Protein AF-A0A9X6RT08-F1 (afdb_monomer_lite)

Foldseek 3Di:
DALVCLLVVLLAEDLVQLVVVLLVQLQQQADLFLAGDPVSCVVGQHPVLSVVSNVSSLLNPNRPHHDHCPDPVVVVVVVVNSVNSVPDDPVVCVVCVVVVCNVVVVCVVVVPDDDSVCSGLVNVLVVVCCVQCDDDPPDGSQVVVCVVQVDGVVLVSVLVSVVSQCSHPVNVVVDDPVNVVVSCVVSVSVVVVVDDDSVRVNVVVD

Structure (mmCIF, N/CA/C/O backbone):
data_AF-A0A9X6RT08-F1
#
_entry.id   AF-A0A9X6RT08-F1
#
loop_
_atom_site.group_PDB
_atom_site.id
_atom_site.type_symbol
_atom_site.label_atom_id
_atom_site.label_alt_id
_atom_site.label_comp_id
_atom_site.label_asym_id
_atom_site.label_entity_id
_atom_site.label_seq_id
_atom_site.pdbx_PDB_ins_code
_atom_site.Cartn_x
_atom_site.Cartn_y
_atom_site.Cartn_z
_atom_site.occupancy
_atom_site.B_iso_or_equiv
_atom_site.auth_seq_id
_atom_site.auth_comp_id
_atom_site.auth_asym_id
_atom_site.auth_atom_id
_atom_site.pdbx_PDB_model_num
ATOM 1 N N . MET A 1 1 ? 19.501 5.151 -17.116 1.00 79.06 1 MET A N 1
ATOM 2 C CA . MET A 1 1 ? 18.310 5.899 -17.584 1.00 79.06 1 MET A CA 1
ATOM 3 C C . MET A 1 1 ? 18.206 7.116 -16.686 1.00 79.06 1 MET A C 1
ATOM 5 O O . MET A 1 1 ? 18.524 6.963 -15.519 1.00 79.06 1 MET A O 1
ATOM 9 N N . GLY A 1 2 ? 17.843 8.295 -17.197 1.00 86.12 2 GLY A N 1
ATOM 10 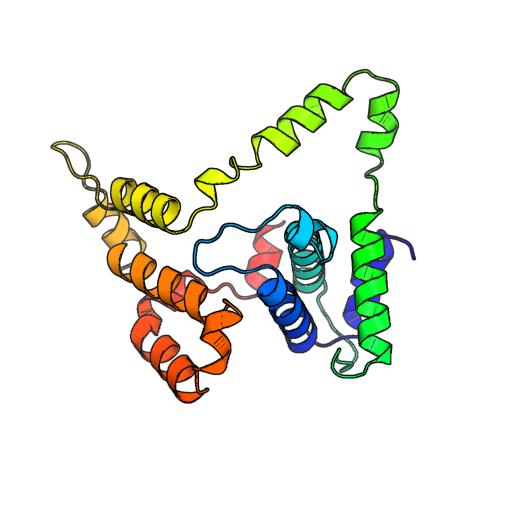C CA . GLY A 1 2 ? 17.671 9.469 -16.331 1.00 86.12 2 GLY A CA 1
ATOM 11 C C . GLY A 1 2 ? 16.410 9.347 -15.473 1.00 86.12 2 GLY A C 1
ATOM 12 O O . GLY A 1 2 ? 15.383 8.912 -15.994 1.00 86.12 2 GLY A O 1
ATOM 13 N N . PHE A 1 3 ? 16.493 9.738 -14.200 1.00 89.88 3 PHE A N 1
ATOM 14 C CA . PHE A 1 3 ? 15.373 9.740 -13.249 1.00 89.88 3 PHE A CA 1
ATOM 15 C C . PHE A 1 3 ? 14.165 10.525 -13.789 1.00 89.88 3 PHE A C 1
ATOM 17 O O . PHE A 1 3 ? 13.061 9.993 -13.862 1.00 89.88 3 PHE A O 1
ATOM 24 N N . GLU A 1 4 ? 14.414 11.700 -14.371 1.00 90.19 4 GLU A N 1
ATOM 25 C CA . GLU A 1 4 ? 13.402 12.553 -15.023 1.00 90.19 4 GLU A CA 1
ATOM 26 C C . GLU A 1 4 ? 12.639 11.878 -16.176 1.00 90.19 4 GLU A C 1
ATOM 28 O O . GLU A 1 4 ? 11.564 12.311 -16.585 1.00 90.19 4 GLU A O 1
ATOM 33 N N . ARG A 1 5 ? 13.182 10.793 -16.747 1.00 92.25 5 ARG A N 1
ATOM 34 C CA . ARG A 1 5 ? 12.531 10.064 -17.846 1.00 92.25 5 ARG A CA 1
ATOM 35 C C . ARG A 1 5 ? 11.558 8.991 -17.358 1.00 92.25 5 ARG A C 1
ATOM 37 O O . ARG A 1 5 ? 10.885 8.393 -18.200 1.00 92.25 5 ARG A O 1
ATOM 44 N N . ILE A 1 6 ? 11.489 8.716 -16.052 1.00 94.19 6 ILE A N 1
ATOM 45 C CA . ILE A 1 6 ? 10.610 7.682 -15.481 1.00 94.19 6 ILE A CA 1
ATOM 46 C C . ILE A 1 6 ? 9.145 7.922 -15.868 1.00 94.19 6 ILE A C 1
ATOM 48 O O . ILE A 1 6 ? 8.571 7.019 -16.485 1.00 94.19 6 ILE A O 1
ATOM 52 N N . PRO A 1 7 ? 8.560 9.120 -15.666 1.00 92.25 7 PRO A N 1
ATOM 53 C CA . PRO A 1 7 ? 7.178 9.381 -16.071 1.00 92.25 7 PRO A CA 1
ATOM 54 C C . PRO A 1 7 ? 6.928 9.124 -17.563 1.00 92.25 7 PRO A C 1
ATOM 56 O O . PRO A 1 7 ? 5.944 8.503 -17.951 1.00 92.25 7 PRO A O 1
ATOM 59 N N . ILE A 1 8 ? 7.859 9.524 -18.435 1.00 91.75 8 ILE A N 1
ATOM 60 C CA . ILE A 1 8 ? 7.720 9.344 -19.890 1.00 91.75 8 ILE A CA 1
ATOM 61 C C . ILE A 1 8 ? 7.673 7.857 -20.265 1.00 91.75 8 ILE A C 1
ATOM 63 O O . ILE A 1 8 ? 6.890 7.463 -21.134 1.00 91.75 8 ILE A O 1
ATOM 67 N N . LEU A 1 9 ? 8.492 7.020 -19.621 1.00 92.62 9 LEU A N 1
ATOM 68 C CA . LEU A 1 9 ? 8.451 5.575 -19.849 1.00 92.62 9 LEU A CA 1
ATOM 69 C C . LEU A 1 9 ? 7.179 4.938 -19.296 1.00 92.62 9 LEU A C 1
ATOM 71 O O . LEU A 1 9 ? 6.624 4.056 -19.949 1.00 92.62 9 LEU A O 1
ATOM 75 N N . LEU A 1 10 ? 6.699 5.388 -18.136 1.00 94.44 10 LEU A N 1
ATOM 76 C CA . LEU A 1 10 ? 5.501 4.841 -17.498 1.00 94.44 10 LEU A CA 1
ATOM 77 C C . LEU A 1 10 ? 4.216 5.086 -18.305 1.00 94.44 10 LEU A C 1
ATOM 79 O O . LEU A 1 10 ? 3.261 4.329 -18.143 1.00 94.44 10 LEU A O 1
ATOM 83 N N . LYS A 1 11 ? 4.199 6.054 -19.236 1.00 93.44 11 LYS A N 1
ATOM 84 C CA . LYS A 1 11 ? 3.091 6.240 -20.197 1.00 93.44 11 LYS A CA 1
ATOM 85 C C . LYS A 1 11 ? 2.902 5.065 -21.164 1.00 93.44 11 LYS A C 1
ATOM 87 O O . LYS A 1 11 ? 1.881 4.994 -21.843 1.00 93.44 11 LYS A O 1
ATOM 92 N N . ARG A 1 12 ? 3.883 4.162 -21.268 1.00 93.31 12 ARG A N 1
ATOM 93 C CA . ARG A 1 12 ? 3.803 2.976 -22.138 1.00 93.31 12 ARG A CA 1
ATOM 94 C C . ARG A 1 12 ? 3.004 1.826 -21.535 1.00 93.31 12 ARG A C 1
ATOM 96 O O . ARG A 1 12 ? 2.661 0.908 -22.283 1.00 93.31 12 ARG A O 1
ATOM 103 N N . TYR A 1 13 ? 2.788 1.865 -20.221 1.00 94.38 13 TYR A N 1
ATOM 104 C CA . TYR A 1 13 ? 2.181 0.787 -19.454 1.00 94.38 13 TYR A CA 1
ATOM 105 C C . TYR A 1 13 ? 0.846 1.225 -18.884 1.00 94.38 13 TYR A C 1
ATOM 107 O O . TYR A 1 13 ? 0.730 2.349 -18.383 1.00 94.38 13 TYR A O 1
ATOM 115 N N . ASP A 1 14 ? -0.123 0.319 -18.897 1.00 92.50 14 ASP A N 1
ATOM 116 C CA . ASP A 1 14 ? -1.428 0.585 -18.316 1.00 92.50 14 ASP A CA 1
ATOM 117 C C . ASP A 1 14 ? -1.337 0.754 -16.788 1.00 92.50 14 ASP A C 1
ATOM 119 O O . ASP A 1 14 ? -0.440 0.237 -16.109 1.00 92.50 14 ASP A O 1
ATOM 123 N N . PHE A 1 15 ? -2.263 1.536 -16.231 1.00 91.81 15 PHE A N 1
ATOM 124 C CA . PHE A 1 15 ? -2.250 1.872 -14.808 1.00 91.81 15 PHE A CA 1
ATOM 125 C C . PHE A 1 15 ? -2.433 0.654 -13.902 1.00 91.81 15 PHE A C 1
ATOM 127 O O . PHE A 1 15 ? -1.739 0.528 -12.892 1.00 91.81 15 PHE A O 1
ATOM 134 N N . LYS A 1 16 ? -3.303 -0.280 -14.295 1.00 92.19 16 LYS A N 1
ATOM 135 C CA . LYS A 1 16 ? -3.570 -1.493 -13.523 1.00 92.19 16 LYS A CA 1
ATOM 136 C C . LYS A 1 16 ? -2.311 -2.350 -13.408 1.00 92.19 16 LYS A C 1
ATOM 138 O O . LYS A 1 16 ? -1.964 -2.767 -12.309 1.00 92.19 16 LYS A O 1
ATOM 143 N N . SER A 1 17 ? -1.581 -2.547 -14.500 1.00 94.25 17 SER A N 1
ATOM 144 C CA . SER A 1 17 ? -0.315 -3.277 -14.515 1.00 94.25 17 SER A CA 1
ATOM 145 C C . SER A 1 17 ? 0.740 -2.625 -13.615 1.00 94.25 17 SER A C 1
ATOM 147 O O . SER A 1 17 ? 1.411 -3.326 -12.856 1.00 94.25 17 SER A O 1
ATOM 149 N N . LYS A 1 18 ? 0.855 -1.287 -13.632 1.00 95.12 18 LYS A N 1
ATOM 150 C CA . LYS A 1 18 ? 1.755 -0.538 -12.730 1.00 95.12 18 LYS A CA 1
ATOM 151 C C . LYS A 1 18 ? 1.429 -0.807 -11.254 1.00 95.12 18 LYS A C 1
ATOM 153 O O . LYS A 1 18 ? 2.335 -1.069 -10.468 1.00 95.12 18 LYS A O 1
ATOM 158 N N . MET A 1 19 ? 0.150 -0.800 -10.879 1.00 94.25 19 MET A N 1
ATOM 159 C CA . MET A 1 19 ? -0.265 -1.087 -9.499 1.00 94.25 19 MET A CA 1
ATOM 160 C C . MET A 1 19 ? -0.108 -2.569 -9.129 1.00 94.25 19 MET A C 1
ATOM 162 O O . MET A 1 19 ? 0.312 -2.883 -8.016 1.00 94.25 19 MET A O 1
ATOM 166 N N . ASN A 1 20 ? -0.374 -3.484 -10.065 1.00 93.56 20 ASN A N 1
ATOM 167 C CA . ASN A 1 20 ? -0.220 -4.923 -9.852 1.00 93.56 20 ASN A CA 1
ATOM 168 C C . ASN A 1 20 ? 1.231 -5.300 -9.538 1.00 93.56 20 ASN A C 1
ATOM 170 O O . ASN A 1 20 ? 1.471 -6.037 -8.581 1.00 93.56 20 ASN A O 1
ATOM 174 N N . ILE A 1 21 ? 2.203 -4.778 -10.300 1.00 95.38 21 ILE A N 1
ATOM 175 C CA . ILE A 1 21 ? 3.616 -5.072 -10.029 1.00 95.38 21 ILE A CA 1
ATOM 176 C C . ILE A 1 21 ? 4.069 -4.471 -8.691 1.00 95.38 21 ILE A C 1
ATOM 178 O O . ILE A 1 21 ? 4.755 -5.148 -7.928 1.00 95.38 21 ILE A O 1
ATOM 182 N N . CYS A 1 22 ? 3.612 -3.264 -8.332 1.00 94.56 22 CYS A N 1
ATOM 183 C CA . CYS A 1 22 ? 3.839 -2.708 -6.994 1.00 94.56 22 CYS A CA 1
ATOM 184 C C . CYS A 1 22 ? 3.323 -3.638 -5.900 1.00 94.56 22 CYS A C 1
ATOM 186 O O . CYS A 1 22 ? 4.042 -3.929 -4.947 1.00 94.56 22 CYS A O 1
ATOM 188 N N . GLN A 1 23 ? 2.090 -4.125 -6.043 1.00 91.44 23 GLN A N 1
ATOM 189 C CA . GLN A 1 23 ? 1.490 -5.017 -5.063 1.00 91.44 23 GLN A CA 1
ATOM 190 C C . GLN A 1 23 ? 2.253 -6.344 -4.965 1.00 91.44 23 GLN A C 1
ATOM 192 O O . GLN A 1 23 ? 2.465 -6.839 -3.860 1.00 91.44 23 GLN A O 1
ATOM 197 N N . GLN A 1 24 ? 2.697 -6.908 -6.092 1.00 91.75 24 GLN A N 1
ATOM 198 C CA . GLN A 1 24 ? 3.499 -8.132 -6.118 1.00 91.75 24 GLN A CA 1
ATOM 199 C C . GLN A 1 24 ? 4.791 -7.976 -5.307 1.00 91.75 24 GLN A C 1
ATOM 201 O O . GLN A 1 24 ? 5.048 -8.788 -4.422 1.00 91.75 24 GLN A O 1
ATOM 206 N N . TYR A 1 25 ? 5.577 -6.929 -5.569 1.00 92.94 25 TYR A N 1
ATOM 207 C CA . TYR A 1 25 ? 6.840 -6.699 -4.860 1.00 92.94 25 TYR A CA 1
ATOM 208 C C . TYR A 1 25 ? 6.630 -6.251 -3.409 1.00 92.94 25 TYR A C 1
ATOM 210 O O . TYR A 1 25 ? 7.384 -6.657 -2.530 1.00 92.94 25 TYR A O 1
ATOM 218 N N . SER A 1 26 ? 5.577 -5.479 -3.124 1.00 91.62 26 SER A N 1
ATOM 219 C CA . SER A 1 26 ? 5.230 -5.070 -1.757 1.00 91.62 26 SER A CA 1
ATOM 220 C C . SER A 1 26 ? 4.966 -6.283 -0.860 1.00 91.62 26 SER A C 1
ATOM 222 O O . SER A 1 26 ? 5.471 -6.344 0.260 1.00 91.62 26 SER A O 1
ATOM 224 N N . ARG A 1 27 ? 4.258 -7.299 -1.370 1.00 89.75 27 ARG A N 1
ATOM 225 C CA . ARG A 1 27 ? 3.958 -8.537 -0.631 1.00 89.75 27 ARG A CA 1
ATOM 226 C C . ARG A 1 27 ? 5.206 -9.302 -0.192 1.00 89.75 27 ARG A C 1
ATOM 228 O O . ARG A 1 27 ? 5.167 -9.947 0.853 1.00 89.75 27 ARG A O 1
ATOM 235 N N . GLU A 1 28 ? 6.299 -9.242 -0.954 1.00 89.56 28 GLU A N 1
ATOM 236 C CA . GLU A 1 28 ? 7.540 -9.955 -0.615 1.00 89.56 28 GLU A CA 1
ATOM 237 C C . GLU A 1 28 ? 8.147 -9.463 0.698 1.00 89.56 28 GLU A C 1
ATOM 239 O O . GLU A 1 28 ? 8.696 -10.256 1.462 1.00 89.56 28 GLU A O 1
ATOM 244 N N . ILE A 1 29 ? 7.977 -8.178 1.007 1.00 88.81 29 ILE A N 1
ATOM 245 C CA . ILE A 1 29 ? 8.490 -7.543 2.222 1.00 88.81 29 ILE A CA 1
ATOM 246 C C . ILE A 1 29 ? 7.408 -7.300 3.276 1.00 88.81 29 ILE A C 1
ATOM 248 O O . ILE A 1 29 ? 7.692 -6.680 4.292 1.00 88.81 29 ILE A O 1
ATOM 252 N N . MET A 1 30 ? 6.184 -7.796 3.092 1.00 88.06 30 MET A N 1
ATOM 253 C CA . MET A 1 30 ? 5.179 -7.767 4.153 1.00 88.06 30 MET A CA 1
ATOM 254 C C . MET A 1 30 ? 5.369 -8.929 5.128 1.00 88.06 30 MET A C 1
ATOM 256 O O . MET A 1 30 ? 5.896 -9.991 4.787 1.00 88.06 30 MET A O 1
ATOM 260 N N . SER A 1 31 ? 4.938 -8.711 6.367 1.00 87.81 31 SER A N 1
ATOM 261 C CA . SER A 1 31 ? 4.895 -9.731 7.407 1.00 87.81 31 SER A CA 1
ATOM 262 C C . SER A 1 31 ? 3.659 -9.548 8.276 1.00 87.81 31 SER A C 1
ATOM 264 O O . SER A 1 31 ? 3.157 -8.437 8.470 1.00 87.81 31 SER A O 1
ATOM 266 N N . ILE A 1 32 ? 3.184 -10.641 8.869 1.00 85.81 32 ILE A N 1
ATOM 267 C CA . ILE A 1 32 ? 1.946 -10.629 9.656 1.00 85.81 32 ILE A CA 1
ATOM 268 C C . ILE A 1 32 ? 2.009 -9.687 10.867 1.00 85.81 32 ILE A C 1
ATOM 270 O O . ILE A 1 32 ? 0.994 -9.122 11.263 1.00 85.81 32 ILE A O 1
ATOM 274 N N . ASN A 1 33 ? 3.195 -9.483 11.445 1.00 86.38 33 ASN A N 1
ATOM 275 C CA . ASN A 1 33 ? 3.408 -8.593 12.586 1.00 86.38 33 ASN A CA 1
ATOM 276 C C . ASN A 1 33 ? 3.842 -7.172 12.176 1.00 86.38 33 ASN A C 1
ATOM 278 O O . ASN A 1 33 ? 3.970 -6.320 13.055 1.00 86.38 33 ASN A O 1
ATOM 282 N N . GLY A 1 34 ? 4.045 -6.911 10.880 1.00 83.38 34 GLY A N 1
ATOM 283 C CA . GLY A 1 34 ? 4.540 -5.638 10.347 1.00 83.38 34 GLY A CA 1
ATOM 284 C C . GLY A 1 34 ? 6.050 -5.428 10.505 1.00 83.38 34 GLY A C 1
ATOM 285 O O . GLY A 1 34 ? 6.563 -4.393 10.101 1.00 83.38 34 GLY A O 1
ATOM 286 N N . LEU A 1 35 ? 6.774 -6.390 11.087 1.00 86.62 35 LEU A N 1
ATOM 287 C CA . LEU A 1 35 ? 8.220 -6.316 11.283 1.00 86.62 35 LEU A CA 1
ATOM 288 C C . LEU A 1 35 ? 8.950 -7.150 10.232 1.00 86.62 35 LEU A C 1
ATOM 290 O O . LEU A 1 35 ? 8.625 -8.318 10.011 1.00 86.62 35 LEU A O 1
ATOM 294 N N . VAL A 1 36 ? 9.964 -6.557 9.614 1.00 86.62 36 VAL A N 1
ATOM 295 C CA . VAL A 1 36 ? 10.756 -7.168 8.543 1.00 86.62 36 VAL A CA 1
ATOM 296 C C . VAL A 1 36 ? 12.219 -7.112 8.950 1.00 86.62 36 VAL A C 1
ATOM 298 O O . VAL A 1 36 ? 12.688 -6.083 9.434 1.00 86.62 36 VAL A O 1
ATOM 301 N N . SER A 1 37 ? 12.945 -8.218 8.789 1.00 86.94 37 SER A N 1
ATOM 302 C CA . SER A 1 37 ? 14.372 -8.241 9.105 1.00 86.94 37 SER A CA 1
ATOM 303 C C . SER A 1 37 ? 15.166 -7.395 8.110 1.00 86.94 37 SER A C 1
ATOM 305 O O . SER A 1 37 ? 14.833 -7.329 6.926 1.00 86.94 37 SER A O 1
ATOM 307 N N . SER A 1 38 ? 16.265 -6.795 8.573 1.00 85.88 38 SER A N 1
ATOM 308 C CA . SER A 1 38 ? 17.145 -5.989 7.719 1.00 85.88 38 SER A CA 1
ATOM 309 C C . SER A 1 38 ? 17.663 -6.778 6.516 1.00 85.88 38 SER A C 1
ATOM 311 O O . SER A 1 38 ? 17.699 -6.242 5.417 1.00 85.88 38 SER A O 1
ATOM 313 N N . GLN A 1 39 ? 17.982 -8.065 6.697 1.00 87.69 39 GLN A N 1
ATOM 314 C CA . GLN A 1 39 ? 18.412 -8.934 5.599 1.00 87.69 39 GLN A CA 1
ATOM 315 C C . GLN A 1 39 ? 17.331 -9.051 4.516 1.00 87.69 39 GLN A C 1
ATOM 317 O O . GLN A 1 39 ? 17.599 -8.827 3.341 1.00 87.69 39 GLN A O 1
ATOM 322 N N . LYS A 1 40 ? 16.078 -9.301 4.920 1.00 87.69 40 LYS A N 1
ATOM 323 C CA . LYS A 1 40 ? 14.951 -9.408 3.988 1.00 87.69 40 LYS A CA 1
ATOM 324 C C . LYS A 1 40 ? 14.692 -8.092 3.245 1.00 87.69 40 LYS A C 1
ATOM 326 O O . LYS A 1 40 ? 14.291 -8.137 2.088 1.00 87.69 40 LYS A O 1
ATOM 331 N N . LEU A 1 41 ? 14.946 -6.942 3.874 1.00 86.25 41 LEU A N 1
ATOM 332 C CA . LEU A 1 41 ? 14.875 -5.633 3.213 1.00 86.25 41 LEU A CA 1
ATOM 333 C C . LEU A 1 41 ? 16.014 -5.420 2.206 1.00 86.25 41 LEU A C 1
ATOM 335 O O . LEU A 1 41 ? 15.763 -4.905 1.126 1.00 86.25 41 LEU A O 1
ATOM 339 N N . ILE A 1 42 ? 17.246 -5.823 2.533 1.00 87.12 42 ILE A N 1
ATOM 340 C CA . ILE A 1 42 ? 18.414 -5.685 1.642 1.00 87.12 42 ILE A CA 1
ATOM 341 C C . ILE A 1 42 ? 18.230 -6.493 0.352 1.00 87.12 42 ILE A C 1
ATOM 343 O O . ILE A 1 42 ? 18.575 -6.012 -0.728 1.00 87.12 42 ILE A O 1
ATOM 347 N N . ASP A 1 43 ? 17.664 -7.694 0.470 1.00 88.00 43 ASP A N 1
ATOM 348 C CA . ASP A 1 43 ? 17.509 -8.632 -0.646 1.00 88.00 43 ASP A CA 1
ATOM 349 C C . ASP A 1 43 ? 16.316 -8.306 -1.566 1.00 88.00 43 ASP A C 1
ATOM 351 O O . ASP A 1 43 ? 16.137 -8.955 -2.597 1.00 88.00 43 ASP A O 1
ATOM 355 N N . ASN A 1 44 ? 15.486 -7.317 -1.214 1.00 92.12 44 ASN A N 1
ATOM 356 C CA . ASN A 1 44 ? 14.252 -6.988 -1.927 1.00 92.12 44 ASN A CA 1
ATOM 357 C C . ASN A 1 44 ? 14.163 -5.504 -2.309 1.00 92.12 44 ASN A C 1
ATOM 359 O O . ASN A 1 44 ? 14.969 -4.670 -1.900 1.00 92.12 44 ASN A O 1
ATOM 363 N N . VAL A 1 45 ? 13.152 -5.179 -3.119 1.00 93.62 45 VAL A N 1
ATOM 364 C CA . VAL A 1 45 ? 12.772 -3.789 -3.402 1.00 93.62 45 VAL A CA 1
ATOM 365 C C . VAL A 1 45 ? 12.228 -3.162 -2.120 1.00 93.62 45 VAL A C 1
ATOM 367 O O . VAL A 1 45 ? 11.369 -3.749 -1.464 1.00 93.62 45 VAL A O 1
ATOM 370 N N . LEU A 1 46 ? 12.726 -1.983 -1.757 1.00 91.19 46 LEU A N 1
ATOM 371 C CA . LEU A 1 46 ? 12.366 -1.301 -0.517 1.00 91.19 46 LEU A CA 1
ATOM 372 C C . LEU A 1 46 ? 10.993 -0.610 -0.629 1.00 91.19 46 LEU A C 1
ATOM 374 O O . LEU A 1 46 ? 10.607 -0.188 -1.722 1.00 91.19 46 LEU A O 1
ATOM 378 N N . PRO A 1 47 ? 10.266 -0.416 0.493 1.00 89.19 47 PRO A N 1
ATOM 379 C CA . PRO A 1 47 ? 8.959 0.247 0.480 1.00 89.19 47 PRO A CA 1
ATOM 380 C C . PRO A 1 47 ? 8.975 1.608 -0.222 1.00 89.19 47 PRO A C 1
ATOM 382 O O . PRO A 1 47 ? 8.168 1.850 -1.113 1.00 89.19 47 PRO A O 1
ATOM 385 N N . TRP A 1 48 ? 9.950 2.460 0.106 1.00 89.00 48 TRP A N 1
ATOM 386 C CA . TRP A 1 48 ? 10.052 3.812 -0.447 1.00 89.00 48 TRP A CA 1
ATOM 387 C C . TRP A 1 48 ? 10.333 3.821 -1.964 1.00 89.00 48 TRP A C 1
ATOM 389 O O . TRP A 1 48 ? 9.917 4.742 -2.670 1.00 89.00 48 TRP A O 1
ATOM 399 N N . GLU A 1 49 ? 11.001 2.786 -2.494 1.00 94.31 49 GLU A N 1
ATOM 400 C CA . GLU A 1 49 ? 11.247 2.629 -3.935 1.00 94.31 49 GLU A CA 1
ATOM 401 C C . GLU A 1 49 ? 9.928 2.331 -4.667 1.00 94.31 49 GLU A C 1
ATOM 403 O O . GLU A 1 49 ? 9.647 2.915 -5.719 1.00 94.31 49 GLU A O 1
ATOM 408 N N . LEU A 1 50 ? 9.087 1.467 -4.082 1.00 95.38 50 LEU A N 1
ATOM 409 C CA . LEU A 1 50 ? 7.745 1.159 -4.587 1.00 95.38 50 LEU A CA 1
ATOM 410 C C . LEU A 1 50 ? 6.790 2.344 -4.450 1.00 95.38 50 LEU A C 1
ATOM 412 O O . LEU A 1 50 ? 6.014 2.592 -5.369 1.00 95.38 50 LEU A O 1
ATOM 416 N N . GLU A 1 51 ? 6.852 3.081 -3.340 1.00 92.50 51 GLU A N 1
ATOM 417 C CA . GLU A 1 51 ? 6.066 4.299 -3.124 1.00 92.50 51 GLU A CA 1
ATOM 418 C C . GLU A 1 51 ? 6.412 5.359 -4.169 1.00 92.50 51 GLU A C 1
ATOM 420 O O . GLU A 1 51 ? 5.520 5.895 -4.821 1.00 92.50 51 GLU A O 1
ATOM 425 N N . THR A 1 52 ? 7.703 5.595 -4.417 1.00 93.75 52 THR A N 1
ATOM 426 C CA . THR A 1 52 ? 8.155 6.535 -5.452 1.00 93.75 52 THR A CA 1
ATOM 427 C C . THR A 1 52 ? 7.686 6.099 -6.842 1.00 93.75 52 THR A C 1
ATOM 429 O O . THR A 1 52 ? 7.189 6.913 -7.622 1.00 93.75 52 THR A O 1
ATOM 432 N N . PHE A 1 53 ? 7.785 4.804 -7.163 1.00 96.56 53 PHE A N 1
ATOM 433 C CA . PHE A 1 53 ? 7.253 4.265 -8.415 1.00 96.56 53 PHE A CA 1
ATOM 434 C C . PHE A 1 53 ? 5.731 4.453 -8.523 1.00 96.56 53 PHE A C 1
ATOM 436 O O . PHE A 1 53 ? 5.231 4.819 -9.592 1.00 96.56 53 PHE A O 1
ATOM 443 N N . ALA A 1 54 ? 4.987 4.201 -7.444 1.00 94.50 54 ALA A N 1
ATOM 444 C CA . ALA A 1 54 ? 3.538 4.348 -7.408 1.00 94.50 54 ALA A CA 1
ATOM 445 C C . ALA A 1 54 ? 3.135 5.815 -7.591 1.00 94.50 54 ALA A C 1
ATOM 447 O O . ALA A 1 54 ? 2.275 6.101 -8.418 1.00 94.50 54 ALA A O 1
ATOM 448 N N . LEU A 1 55 ? 3.819 6.748 -6.925 1.00 92.38 55 LEU A N 1
ATOM 449 C CA . LEU A 1 55 ? 3.625 8.188 -7.100 1.00 92.38 55 LEU A CA 1
ATOM 450 C C . LEU A 1 55 ? 3.872 8.614 -8.547 1.00 92.38 55 LEU A C 1
ATOM 452 O O . LEU A 1 55 ? 3.002 9.240 -9.154 1.00 92.38 55 LEU A O 1
ATOM 456 N N . PHE A 1 56 ? 4.996 8.200 -9.145 1.00 93.75 56 PHE A N 1
ATOM 457 C CA . PHE A 1 56 ? 5.247 8.456 -10.563 1.00 93.75 56 PHE A CA 1
ATOM 458 C C . PHE A 1 56 ? 4.152 7.873 -11.451 1.00 93.75 56 PHE A C 1
ATOM 460 O O . PHE A 1 56 ? 3.703 8.522 -12.396 1.00 93.75 56 PHE A O 1
ATOM 467 N N . SER A 1 57 ? 3.688 6.665 -11.145 1.00 93.56 57 SER A N 1
ATOM 468 C CA . SER A 1 57 ? 2.611 6.013 -11.884 1.00 93.56 57 SER A CA 1
ATOM 469 C C . SER A 1 57 ? 1.298 6.781 -11.778 1.00 93.56 57 SER A C 1
ATOM 471 O O . SER A 1 57 ? 0.612 6.898 -12.788 1.00 93.56 57 SER A O 1
ATOM 473 N N . THR A 1 58 ? 0.981 7.345 -10.611 1.00 90.62 58 THR A N 1
ATOM 474 C CA . THR A 1 58 ? -0.217 8.155 -10.360 1.00 90.62 58 THR A CA 1
ATOM 475 C C . THR A 1 58 ? -0.164 9.481 -11.110 1.00 90.62 58 THR A C 1
ATOM 477 O O . THR A 1 58 ? -1.111 9.797 -11.826 1.00 90.62 58 THR A O 1
ATOM 480 N N . ILE A 1 59 ? 0.950 10.215 -11.078 1.00 88.38 59 ILE A N 1
ATOM 481 C CA . ILE A 1 59 ? 1.058 11.503 -11.792 1.00 88.38 59 ILE A CA 1
ATOM 482 C C . ILE A 1 59 ? 1.222 11.343 -13.314 1.00 88.38 59 ILE A C 1
ATOM 484 O O . ILE A 1 59 ? 1.014 12.283 -14.073 1.00 88.38 59 ILE A O 1
ATOM 488 N N . THR A 1 60 ? 1.588 10.153 -13.800 1.00 85.94 60 THR A N 1
ATOM 489 C CA . THR A 1 60 ? 1.803 9.897 -15.235 1.00 85.94 60 THR A CA 1
ATOM 490 C C . THR A 1 60 ? 0.490 9.652 -15.979 1.00 85.94 60 THR A C 1
ATOM 492 O O . THR A 1 60 ? 0.144 8.509 -16.273 1.00 85.94 60 THR A O 1
ATOM 495 N N . PHE A 1 61 ? -0.266 10.701 -16.285 1.00 78.12 61 PHE A N 1
ATOM 496 C CA . PHE A 1 61 ? -1.536 10.593 -17.016 1.00 78.12 61 PHE A CA 1
ATOM 497 C C . PHE A 1 61 ? -1.341 10.464 -18.542 1.00 78.12 61 PHE A C 1
ATOM 499 O O . PHE A 1 61 ? -0.278 10.805 -19.082 1.00 78.12 61 PHE A O 1
ATOM 506 N N . LYS A 1 62 ? -2.395 10.011 -19.240 1.00 83.62 62 LYS A N 1
ATOM 507 C CA . LYS A 1 62 ? -2.434 9.770 -20.699 1.00 83.62 62 LYS A CA 1
ATOM 508 C C . LYS A 1 62 ? -1.464 8.674 -21.143 1.00 83.62 62 LYS A C 1
ATOM 510 O O . LYS A 1 62 ? -0.564 8.901 -21.957 1.00 83.62 62 LYS A O 1
ATOM 515 N N . GLU A 1 63 ? -1.644 7.483 -20.588 1.00 89.25 63 GLU A N 1
ATOM 516 C CA . GLU A 1 63 ? -1.059 6.260 -21.122 1.00 89.25 63 GLU A CA 1
ATOM 517 C C . GLU A 1 63 ? -1.446 6.095 -22.604 1.00 89.25 63 GLU A C 1
ATOM 519 O O . GLU A 1 63 ? -2.610 6.240 -22.968 1.00 89.25 63 GLU A O 1
ATOM 524 N N . TYR A 1 64 ? -0.470 5.820 -23.473 1.00 86.44 64 TYR A N 1
ATOM 525 C CA . TYR A 1 64 ? -0.686 5.688 -24.926 1.00 86.44 64 TYR A CA 1
ATOM 526 C C . TYR A 1 64 ? -0.501 4.255 -25.435 1.00 86.44 64 TYR A C 1
ATOM 528 O O . TYR A 1 64 ? -0.561 4.001 -26.636 1.00 86.44 64 TYR A O 1
ATOM 536 N N . SER A 1 65 ? -0.203 3.317 -24.539 1.00 86.00 65 SER A N 1
ATOM 537 C CA . SER A 1 65 ? 0.081 1.926 -24.870 1.00 86.00 65 SER A CA 1
ATOM 538 C C . SER A 1 65 ? -0.406 1.014 -23.749 1.00 86.00 65 SER A C 1
ATOM 540 O O . SER A 1 65 ? -0.400 1.395 -22.582 1.00 86.00 65 SER A O 1
ATOM 542 N N . ASN A 1 66 ? -0.778 -0.208 -24.126 1.00 84.44 66 ASN A N 1
ATOM 543 C CA . ASN A 1 66 ? -1.338 -1.229 -23.241 1.00 84.44 66 ASN A CA 1
ATOM 544 C C . ASN A 1 66 ? -0.287 -2.289 -22.880 1.00 84.44 66 ASN A C 1
ATOM 546 O O . ASN A 1 66 ? -0.592 -3.480 -22.852 1.00 84.44 66 ASN A O 1
ATOM 550 N N . ARG A 1 67 ? 0.979 -1.886 -22.691 1.00 92.19 67 ARG A N 1
ATOM 551 C CA . ARG A 1 67 ? 1.994 -2.838 -22.220 1.00 92.19 67 ARG A CA 1
ATOM 552 C C . ARG A 1 67 ? 1.737 -3.145 -20.761 1.00 92.19 67 ARG A C 1
ATOM 554 O O . ARG A 1 67 ? 1.379 -2.252 -19.996 1.00 92.19 67 ARG A O 1
ATOM 561 N N . ASN A 1 68 ? 2.037 -4.371 -20.376 1.00 92.44 68 ASN A N 1
ATOM 562 C CA . ASN A 1 68 ? 1.944 -4.809 -18.999 1.00 92.44 68 ASN A CA 1
ATOM 563 C C . ASN A 1 68 ? 3.293 -5.369 -18.518 1.00 92.44 68 ASN A C 1
ATOM 565 O O . ASN A 1 68 ? 4.241 -5.513 -19.288 1.00 92.44 68 ASN A O 1
ATOM 569 N N . PHE A 1 69 ? 3.390 -5.638 -17.220 1.00 93.50 69 PHE A N 1
ATOM 570 C CA . PHE A 1 69 ? 4.568 -6.225 -16.586 1.00 93.50 69 PHE A CA 1
ATOM 571 C C . PHE A 1 69 ? 4.431 -7.743 -16.380 1.00 93.50 69 PHE A C 1
ATOM 573 O O . PHE A 1 69 ? 5.140 -8.327 -15.561 1.00 93.50 69 PHE A O 1
ATOM 580 N N . GLU A 1 70 ? 3.524 -8.398 -17.105 1.00 89.31 70 GLU A N 1
ATOM 581 C CA . GLU A 1 70 ? 3.408 -9.861 -17.085 1.00 89.31 70 GLU A CA 1
ATOM 582 C C . GLU A 1 70 ? 4.573 -10.490 -17.863 1.00 89.31 70 GLU A C 1
ATOM 584 O O . GLU A 1 70 ? 5.121 -11.516 -17.457 1.00 89.31 70 GLU A O 1
ATOM 589 N N . ASP A 1 71 ? 5.027 -9.815 -18.923 1.00 90.19 71 ASP A N 1
ATOM 590 C CA . ASP A 1 71 ? 6.167 -10.241 -19.724 1.00 90.19 71 ASP A CA 1
ATOM 591 C C . ASP A 1 71 ? 7.499 -10.129 -18.954 1.00 90.19 71 ASP A C 1
ATOM 593 O O . ASP A 1 71 ? 7.868 -9.040 -18.493 1.00 90.19 71 ASP A O 1
ATOM 597 N N . PRO A 1 72 ? 8.340 -11.185 -18.929 1.00 90.62 72 PRO A N 1
ATOM 598 C CA . PRO A 1 72 ? 9.649 -11.147 -18.267 1.00 90.62 72 PRO A CA 1
ATOM 599 C C . PRO A 1 72 ? 10.581 -10.044 -18.789 1.00 90.62 72 PRO A C 1
ATOM 601 O O . PRO A 1 72 ? 11.446 -9.543 -18.069 1.00 90.62 72 PRO A O 1
ATOM 604 N N . LYS A 1 73 ? 10.432 -9.651 -20.062 1.00 91.25 73 LYS A N 1
ATOM 605 C CA . LYS A 1 73 ? 11.191 -8.535 -20.647 1.00 91.25 73 LYS A CA 1
ATOM 606 C C . LYS A 1 73 ? 10.778 -7.196 -20.038 1.00 91.25 73 LYS A C 1
ATOM 608 O O . LYS A 1 73 ? 11.645 -6.368 -19.771 1.00 91.25 73 LYS A O 1
ATOM 613 N N . GLU A 1 74 ? 9.488 -7.000 -19.794 1.00 93.12 74 GLU A N 1
ATOM 614 C CA . GLU A 1 74 ? 8.967 -5.770 -19.204 1.00 93.12 74 GLU A CA 1
ATOM 615 C C . GLU A 1 74 ? 9.230 -5.728 -17.690 1.00 93.12 74 GLU A C 1
ATOM 617 O O . GLU A 1 74 ? 9.567 -4.672 -17.154 1.00 93.12 74 GLU A O 1
ATOM 622 N N . GLN A 1 75 ? 9.262 -6.875 -17.002 1.00 92.81 75 GLN A N 1
ATOM 623 C CA . GLN A 1 75 ? 9.741 -6.944 -15.612 1.00 92.81 75 GLN A CA 1
ATOM 624 C C . GLN A 1 75 ? 11.199 -6.484 -15.464 1.00 92.81 75 GLN A C 1
ATOM 626 O O . GLN A 1 75 ? 11.543 -5.787 -14.509 1.00 92.81 75 GLN A O 1
ATOM 631 N N . LYS A 1 76 ? 12.072 -6.775 -16.440 1.00 93.69 76 LYS A N 1
ATOM 632 C CA .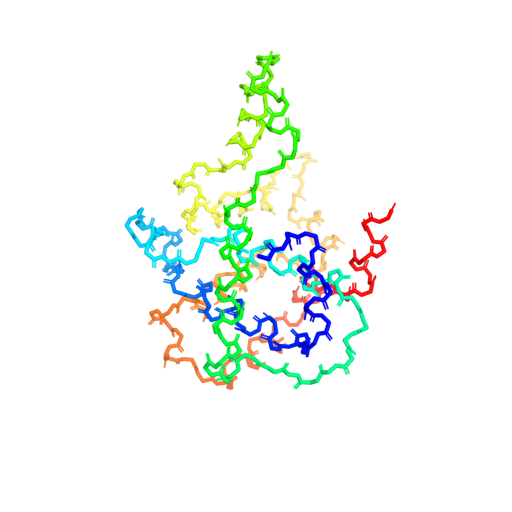 LYS A 1 76 ? 13.436 -6.209 -16.453 1.00 93.69 76 LYS A CA 1
ATOM 633 C C . LYS A 1 76 ? 13.422 -4.682 -16.555 1.00 93.69 76 LYS A C 1
ATOM 635 O O . LYS A 1 76 ? 14.275 -4.026 -15.954 1.00 93.69 76 LYS A O 1
ATOM 640 N N . ASN A 1 77 ? 12.463 -4.104 -17.282 1.00 93.69 77 ASN A N 1
ATOM 641 C CA . ASN A 1 77 ? 12.286 -2.653 -17.333 1.00 93.69 77 ASN A CA 1
ATOM 642 C C . ASN A 1 77 ? 11.804 -2.099 -15.989 1.00 93.69 77 ASN A C 1
ATOM 644 O O . ASN A 1 77 ? 12.325 -1.072 -15.560 1.00 93.69 77 ASN A O 1
ATOM 648 N N . PHE A 1 78 ? 10.895 -2.789 -15.296 1.00 95.62 78 PHE A N 1
ATOM 649 C CA . PHE A 1 78 ? 10.506 -2.434 -13.930 1.00 95.62 78 PHE A CA 1
ATOM 650 C C . PHE A 1 78 ? 11.719 -2.396 -12.988 1.00 95.62 78 PHE A C 1
ATOM 652 O O . PHE A 1 78 ? 11.983 -1.359 -12.383 1.00 95.62 78 PHE A O 1
ATOM 659 N N . ILE A 1 79 ? 12.534 -3.456 -12.950 1.00 95.31 79 ILE A N 1
ATOM 660 C CA . ILE A 1 79 ? 13.761 -3.490 -12.134 1.00 95.31 79 ILE A CA 1
ATOM 661 C C . ILE A 1 79 ? 14.714 -2.346 -12.492 1.00 95.31 79 ILE A C 1
ATOM 663 O O . ILE A 1 79 ? 15.318 -1.727 -11.618 1.00 95.31 79 ILE A O 1
ATOM 667 N N . LYS A 1 80 ? 14.836 -2.009 -13.779 1.00 95.88 80 LYS A N 1
ATOM 668 C CA . LYS A 1 80 ? 15.655 -0.875 -14.221 1.00 95.88 80 LYS A CA 1
ATOM 669 C C . LYS A 1 80 ? 15.124 0.466 -13.706 1.00 95.88 80 LYS A C 1
ATOM 671 O O . LYS A 1 80 ? 15.932 1.330 -13.361 1.00 95.88 80 LYS A O 1
ATOM 676 N N . ILE A 1 81 ? 13.803 0.649 -13.656 1.00 96.38 81 ILE A N 1
ATOM 677 C CA . ILE A 1 81 ? 13.166 1.844 -13.084 1.00 96.38 81 ILE A CA 1
ATOM 678 C C . ILE A 1 81 ? 13.430 1.902 -11.579 1.00 96.38 81 ILE A C 1
ATOM 680 O O . ILE A 1 81 ? 13.936 2.916 -11.110 1.00 96.38 81 ILE A O 1
ATOM 684 N N . ILE A 1 82 ? 13.186 0.811 -10.849 1.00 96.62 82 ILE A N 1
ATOM 685 C CA . ILE A 1 82 ? 13.450 0.718 -9.406 1.00 96.62 82 ILE A CA 1
ATOM 686 C C . ILE A 1 82 ? 14.912 1.034 -9.086 1.00 96.62 82 ILE A C 1
ATOM 688 O O . ILE A 1 82 ? 15.187 1.890 -8.256 1.00 96.62 82 ILE A O 1
ATOM 692 N N . ASN A 1 83 ? 15.864 0.445 -9.811 1.00 95.19 83 ASN A N 1
ATOM 693 C CA . ASN A 1 83 ? 17.281 0.759 -9.630 1.00 95.19 83 ASN A CA 1
ATOM 694 C C . ASN A 1 83 ? 17.615 2.217 -9.981 1.00 95.19 83 ASN A C 1
ATOM 696 O O . ASN A 1 83 ? 18.547 2.783 -9.418 1.00 95.19 83 ASN A O 1
ATOM 700 N N . THR A 1 84 ? 16.886 2.839 -10.911 1.00 96.50 84 THR A N 1
ATOM 701 C CA . THR A 1 84 ? 17.057 4.270 -11.209 1.00 96.50 84 THR A CA 1
ATOM 702 C C . THR A 1 84 ? 16.557 5.130 -10.047 1.00 96.50 84 THR A C 1
ATOM 704 O O . THR A 1 84 ? 17.220 6.101 -9.709 1.00 96.50 84 THR A O 1
ATOM 707 N N . ILE A 1 85 ? 15.440 4.754 -9.413 1.00 95.31 85 ILE A N 1
ATOM 708 C CA . ILE A 1 85 ? 14.919 5.406 -8.201 1.00 95.31 85 ILE A CA 1
ATOM 709 C C . ILE A 1 85 ? 15.907 5.239 -7.042 1.00 95.31 85 ILE A C 1
ATOM 711 O O . ILE A 1 85 ? 16.318 6.227 -6.443 1.00 95.31 85 ILE A O 1
ATOM 715 N N . LYS A 1 86 ? 16.349 4.004 -6.786 1.00 92.19 86 LYS A N 1
ATOM 716 C CA . LYS A 1 86 ? 17.284 3.648 -5.713 1.00 92.19 86 LYS A CA 1
ATOM 717 C C . LYS A 1 86 ? 18.577 4.460 -5.743 1.00 92.19 86 LYS A C 1
ATOM 719 O O . LYS A 1 86 ? 19.068 4.888 -4.707 1.00 92.19 86 LYS A O 1
ATOM 724 N N . ASN A 1 87 ? 19.141 4.628 -6.938 1.00 92.12 87 ASN A N 1
ATOM 725 C CA . ASN A 1 87 ? 20.443 5.264 -7.130 1.00 92.12 87 ASN A CA 1
ATOM 726 C C . ASN A 1 87 ? 20.348 6.773 -7.400 1.00 92.12 87 ASN A C 1
ATOM 728 O O . ASN A 1 87 ? 21.372 7.402 -7.664 1.00 92.12 87 ASN A O 1
ATOM 732 N N . TYR A 1 88 ? 19.146 7.353 -7.400 1.00 91.19 88 TYR A N 1
ATOM 733 C CA . TYR A 1 88 ? 18.987 8.780 -7.632 1.00 91.19 88 TYR A CA 1
ATOM 734 C C . TYR A 1 88 ? 19.436 9.580 -6.409 1.00 91.19 88 TYR A C 1
ATOM 736 O O . TYR A 1 88 ? 18.986 9.335 -5.291 1.00 91.19 88 TYR A O 1
ATOM 744 N N . ILE A 1 89 ? 20.300 10.567 -6.640 1.00 84.38 89 ILE A N 1
ATOM 745 C CA . ILE A 1 89 ? 20.721 11.534 -5.631 1.00 84.38 89 ILE A CA 1
ATOM 746 C C . ILE A 1 89 ? 20.151 12.893 -6.052 1.00 84.38 89 ILE A C 1
ATOM 748 O O . ILE A 1 89 ? 20.539 13.411 -7.098 1.00 84.38 89 ILE A O 1
ATOM 752 N N . PRO A 1 90 ? 19.218 13.472 -5.278 1.00 82.62 90 PRO A N 1
ATOM 753 C CA . PRO A 1 90 ? 18.719 14.816 -5.528 1.00 82.62 90 PRO A CA 1
ATOM 754 C C . PRO A 1 90 ? 19.861 15.851 -5.562 1.00 82.62 90 PRO A C 1
ATOM 756 O O . PRO A 1 90 ? 20.691 15.837 -4.647 1.00 82.62 90 PRO A O 1
ATOM 759 N N . PRO A 1 91 ? 19.870 16.804 -6.518 1.00 82.81 91 PRO A N 1
ATOM 760 C CA . PRO A 1 91 ? 20.910 17.836 -6.613 1.00 82.81 91 PRO A CA 1
ATOM 761 C C . PRO A 1 91 ? 21.116 18.621 -5.311 1.00 82.81 91 PRO A C 1
ATOM 763 O O . PRO A 1 91 ? 22.243 18.890 -4.914 1.00 82.81 91 PRO A O 1
ATOM 766 N N . ILE A 1 92 ? 20.032 18.882 -4.567 1.00 78.50 92 ILE A N 1
ATOM 767 C CA . ILE A 1 92 ? 20.092 19.581 -3.274 1.00 78.50 92 ILE A CA 1
ATOM 768 C C . ILE A 1 92 ? 20.984 18.861 -2.249 1.00 78.50 92 ILE A C 1
ATOM 770 O O . ILE A 1 92 ? 21.622 19.508 -1.420 1.00 78.50 92 ILE A O 1
ATOM 774 N N . LEU A 1 93 ? 21.059 17.526 -2.310 1.00 74.50 93 LEU A N 1
ATOM 775 C CA . LEU A 1 93 ? 21.933 16.738 -1.445 1.00 74.50 93 LEU A CA 1
ATOM 776 C C . LEU A 1 93 ? 23.379 16.744 -1.946 1.00 74.50 93 LEU A C 1
ATOM 778 O O . LEU A 1 93 ? 24.290 16.734 -1.119 1.00 74.50 93 LEU A O 1
ATOM 782 N N . GLU A 1 94 ? 23.606 16.808 -3.259 1.00 74.81 94 GLU A N 1
ATOM 783 C CA . GLU A 1 94 ? 24.949 16.984 -3.824 1.00 74.81 94 GLU A CA 1
ATOM 784 C C . GLU A 1 94 ? 25.542 18.338 -3.422 1.00 74.81 94 GLU A C 1
ATOM 786 O O . GLU A 1 94 ? 26.655 18.380 -2.894 1.00 74.81 94 GLU A O 1
ATOM 791 N N . ASP A 1 95 ? 24.760 19.413 -3.537 1.00 74.00 95 ASP A N 1
ATOM 792 C CA . ASP A 1 95 ? 25.158 20.768 -3.143 1.00 74.00 95 ASP A CA 1
ATOM 793 C C . ASP A 1 95 ? 25.377 20.891 -1.625 1.00 74.00 95 ASP A C 1
ATOM 795 O O . ASP A 1 95 ? 26.254 21.625 -1.156 1.00 74.00 95 ASP A O 1
ATOM 799 N N . SER A 1 96 ? 24.607 20.139 -0.826 1.00 70.06 96 SER A N 1
ATOM 800 C CA . SER A 1 96 ? 24.701 20.166 0.639 1.00 70.06 96 SER A CA 1
ATOM 801 C C . SER A 1 96 ? 26.020 19.615 1.192 1.00 70.06 96 SER A C 1
ATOM 803 O O . SER A 1 96 ? 26.397 19.987 2.307 1.00 70.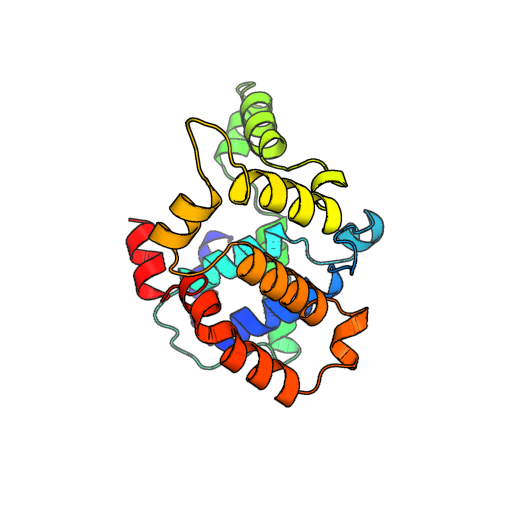06 96 SER A O 1
ATOM 805 N N . LYS A 1 97 ? 26.752 18.794 0.417 1.00 67.62 97 LYS A N 1
ATOM 806 C CA . LYS A 1 97 ? 28.073 18.264 0.808 1.00 67.62 97 LYS A CA 1
ATOM 807 C C . LYS A 1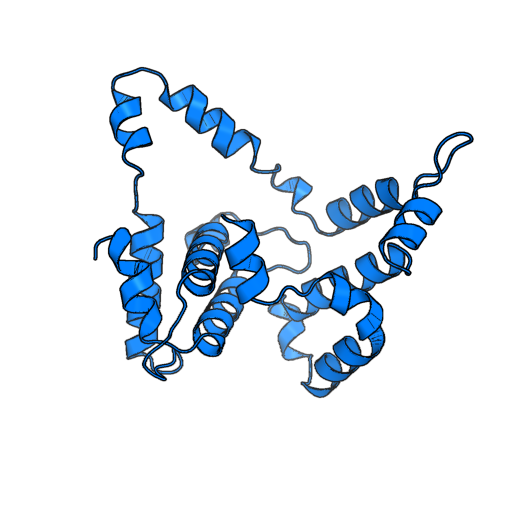 97 ? 29.098 19.374 1.039 1.00 67.62 97 LYS A C 1
ATOM 809 O O . LYS A 1 97 ? 29.978 19.215 1.875 1.00 67.62 97 LYS A O 1
ATOM 814 N N . ASN A 1 98 ? 28.949 20.499 0.340 1.00 67.88 98 ASN A N 1
ATOM 815 C CA . ASN A 1 98 ? 29.880 21.624 0.409 1.00 67.88 98 ASN A CA 1
ATOM 816 C C . ASN A 1 98 ? 29.476 22.690 1.444 1.00 67.88 98 ASN A C 1
ATOM 818 O O . ASN A 1 98 ? 30.273 23.571 1.743 1.00 67.88 98 ASN A O 1
ATOM 822 N N . ASN A 1 99 ? 28.256 22.622 1.997 1.00 71.31 99 ASN A N 1
ATOM 823 C CA . ASN A 1 99 ? 27.651 23.705 2.787 1.00 71.31 99 ASN A CA 1
ATOM 824 C C . ASN A 1 99 ? 27.216 23.297 4.211 1.00 71.31 99 ASN A C 1
ATOM 826 O O . ASN A 1 99 ? 26.431 24.015 4.826 1.00 71.31 99 ASN A O 1
ATOM 830 N N . ASN A 1 100 ? 27.671 22.155 4.748 1.00 70.19 100 ASN A N 1
ATOM 831 C CA . ASN A 1 100 ? 27.317 21.620 6.083 1.00 70.19 100 ASN A CA 1
ATOM 832 C C . ASN A 1 100 ? 25.808 21.407 6.368 1.00 70.19 100 ASN A C 1
ATOM 834 O O . ASN A 1 100 ? 25.454 20.940 7.446 1.00 70.19 100 ASN A O 1
ATOM 838 N N . LYS A 1 101 ? 24.914 21.654 5.400 1.00 77.62 101 LYS A N 1
ATOM 839 C CA . LYS A 1 101 ? 23.453 21.458 5.518 1.00 77.62 101 LYS A CA 1
ATOM 840 C C . LYS A 1 101 ? 23.003 20.002 5.387 1.00 77.62 101 LYS A C 1
ATOM 842 O O . LYS A 1 101 ? 21.819 19.705 5.518 1.00 77.62 101 LYS A O 1
ATOM 847 N N . PHE A 1 102 ? 23.930 19.083 5.116 1.00 78.19 102 PHE A N 1
ATOM 848 C CA . PHE A 1 102 ? 23.624 17.658 5.016 1.00 78.19 102 PHE A CA 1
ATOM 849 C C . PHE A 1 102 ? 22.943 17.126 6.286 1.00 78.19 102 PHE A C 1
ATOM 851 O O . PHE A 1 102 ? 21.962 16.396 6.179 1.00 78.19 102 PHE A O 1
ATOM 858 N N . LEU A 1 103 ? 23.429 17.515 7.474 1.00 77.50 103 LEU A N 1
ATOM 859 C CA . LEU A 1 103 ? 22.849 17.078 8.748 1.00 77.50 103 LEU A CA 1
ATOM 860 C C . LEU A 1 103 ? 21.403 17.554 8.915 1.00 77.50 103 LEU A C 1
ATOM 862 O O . LEU A 1 103 ? 20.570 16.769 9.356 1.00 77.50 103 LEU A O 1
ATOM 866 N N . ASP A 1 104 ? 21.088 18.784 8.504 1.00 80.19 104 ASP A N 1
ATOM 867 C CA . ASP A 1 104 ? 19.725 19.319 8.579 1.00 80.19 104 ASP A CA 1
ATOM 868 C C . ASP A 1 104 ? 18.771 18.497 7.707 1.00 80.19 104 ASP A C 1
ATOM 870 O O . ASP A 1 104 ? 17.728 18.036 8.172 1.00 80.19 104 ASP A O 1
ATOM 874 N N . TYR A 1 105 ? 19.157 18.232 6.455 1.00 76.38 105 TYR A N 1
ATOM 875 C CA . TYR A 1 105 ? 18.355 17.402 5.557 1.00 76.38 105 TYR A CA 1
ATOM 876 C C . TYR A 1 105 ? 18.250 15.959 6.048 1.00 76.38 105 TYR A C 1
ATOM 878 O O . TYR A 1 105 ? 17.168 15.376 6.018 1.00 76.38 105 TYR A O 1
ATOM 886 N N . PHE A 1 106 ? 19.343 15.387 6.546 1.00 74.69 106 PHE A N 1
ATOM 887 C CA . PHE A 1 106 ? 19.346 14.040 7.097 1.00 74.69 106 PHE A CA 1
ATOM 888 C C . PHE A 1 106 ? 18.408 13.919 8.303 1.00 74.69 106 PHE A C 1
ATOM 890 O O . PHE A 1 106 ? 17.630 12.969 8.367 1.00 74.69 106 PHE A O 1
ATOM 897 N N . LEU A 1 107 ? 18.428 14.879 9.233 1.00 76.75 107 LEU A N 1
ATOM 898 C CA . LEU A 1 107 ? 17.548 14.889 10.404 1.00 76.75 107 LEU A CA 1
ATOM 899 C C . LEU A 1 107 ? 16.078 15.061 10.017 1.00 76.75 107 LEU A C 1
ATOM 901 O O . LEU A 1 107 ? 15.229 14.381 10.586 1.00 76.75 107 LEU A O 1
ATOM 905 N N . ILE A 1 108 ? 15.769 15.902 9.026 1.00 75.94 108 ILE A N 1
ATOM 906 C CA . ILE A 1 108 ? 14.403 16.040 8.501 1.00 75.94 108 ILE A CA 1
ATOM 907 C C . ILE A 1 108 ? 13.930 14.709 7.905 1.00 75.94 108 ILE A C 1
ATOM 909 O O . ILE A 1 108 ? 12.858 14.224 8.254 1.00 75.94 108 ILE A O 1
ATOM 913 N N . VAL A 1 109 ? 14.734 14.082 7.042 1.00 69.50 109 VAL A N 1
ATOM 914 C CA . VAL A 1 109 ? 14.357 12.834 6.358 1.00 69.50 109 VAL A CA 1
ATOM 915 C C . VAL A 1 109 ? 14.240 11.668 7.340 1.00 69.50 109 VAL A C 1
ATOM 917 O O . VAL A 1 109 ? 13.286 10.897 7.282 1.00 69.50 109 VAL A O 1
ATOM 920 N N . THR A 1 110 ? 15.190 11.526 8.263 1.00 69.12 110 THR A N 1
ATOM 921 C CA . THR A 1 110 ? 15.204 10.408 9.218 1.00 69.12 110 THR A CA 1
ATOM 922 C C . THR A 1 110 ? 14.266 10.611 10.399 1.00 69.12 110 THR A C 1
ATOM 924 O O . THR A 1 110 ? 13.713 9.631 10.886 1.00 69.12 110 THR A O 1
ATOM 927 N N . GLY A 1 111 ? 14.013 11.853 10.817 1.00 66.06 111 GLY A N 1
ATOM 928 C CA . GLY A 1 111 ? 13.025 12.172 11.849 1.00 66.06 111 GLY A CA 1
ATOM 929 C C . GLY A 1 111 ? 11.593 11.826 11.435 1.00 66.06 111 GLY A C 1
ATOM 930 O O . GLY A 1 111 ? 10.753 11.558 12.292 1.00 66.06 111 GLY A O 1
ATOM 931 N N . LEU A 1 112 ? 11.321 11.774 10.126 1.00 60.31 112 LEU A N 1
ATOM 932 C CA . LEU A 1 112 ? 10.040 11.328 9.572 1.00 60.31 112 LEU A CA 1
ATOM 933 C C . LEU A 1 112 ? 9.890 9.797 9.548 1.00 60.31 112 LEU A C 1
ATOM 935 O O . LEU A 1 112 ? 8.766 9.295 9.487 1.00 60.31 112 LEU A O 1
ATOM 939 N N . ASN A 1 113 ? 10.990 9.045 9.644 1.00 59.28 113 ASN A N 1
ATOM 940 C CA . ASN A 1 113 ? 10.951 7.588 9.688 1.00 59.28 113 ASN A CA 1
ATOM 941 C C . ASN A 1 113 ? 10.642 7.129 11.120 1.00 59.28 113 ASN A C 1
ATOM 943 O O . ASN A 1 113 ? 11.482 7.197 12.017 1.00 59.28 113 ASN A O 1
ATOM 947 N N . GLN A 1 114 ? 9.413 6.655 11.344 1.00 62.84 114 GLN A N 1
ATOM 948 C CA . GLN A 1 114 ? 9.003 6.074 12.625 1.00 62.84 114 GLN A CA 1
ATOM 949 C C . GLN A 1 114 ? 9.936 4.902 12.994 1.00 62.84 114 GLN A C 1
ATOM 951 O O . GLN A 1 114 ? 10.315 4.105 12.137 1.00 62.84 114 GLN A O 1
ATOM 956 N N . LEU A 1 115 ? 10.332 4.795 14.273 1.00 68.44 115 LEU A N 1
ATOM 957 C CA . LEU A 1 115 ? 11.179 3.694 14.762 1.00 68.44 115 LEU A CA 1
ATOM 958 C C . LEU A 1 115 ? 10.596 2.343 14.325 1.00 68.44 115 LEU A C 1
ATOM 960 O O . LEU A 1 115 ? 9.386 2.163 14.412 1.00 68.44 115 LEU A O 1
ATOM 964 N N . GLN A 1 116 ? 11.431 1.361 13.965 1.00 64.31 116 GLN A N 1
ATOM 965 C CA . GLN A 1 116 ? 10.962 0.040 13.502 1.00 64.31 116 GLN A CA 1
ATOM 966 C C . GLN A 1 116 ? 9.939 -0.615 14.443 1.00 64.31 116 GLN A C 1
ATOM 968 O O . GLN A 1 116 ? 9.028 -1.300 13.994 1.00 64.31 116 GLN A O 1
ATOM 973 N N . ILE A 1 117 ? 10.037 -0.388 15.756 1.00 70.19 117 ILE A N 1
ATOM 974 C CA . ILE A 1 117 ? 9.043 -0.907 16.700 1.00 70.19 117 ILE A CA 1
ATOM 975 C C . ILE A 1 117 ? 7.644 -0.323 16.455 1.00 70.19 117 ILE A C 1
ATOM 977 O O . ILE A 1 117 ? 6.657 -1.034 16.594 1.00 70.19 117 ILE A O 1
ATOM 981 N N . GLN A 1 118 ? 7.540 0.933 16.020 1.00 72.00 118 GLN A N 1
ATOM 982 C CA . GLN A 1 118 ? 6.277 1.571 15.644 1.00 72.00 118 GLN A CA 1
ATOM 983 C C . GLN A 1 118 ? 5.680 0.983 14.359 1.00 72.00 118 GLN A C 1
ATOM 985 O O . GLN A 1 118 ? 4.480 1.140 14.134 1.00 72.00 118 GLN A O 1
ATOM 990 N N . GLU A 1 119 ? 6.471 0.248 13.567 1.00 77.12 119 GLU A N 1
ATOM 991 C CA . GLU A 1 119 ? 5.975 -0.507 12.416 1.00 77.12 119 GLU A CA 1
ATOM 992 C C . GLU A 1 119 ? 5.190 -1.765 12.820 1.00 77.12 119 GLU A C 1
ATOM 994 O O . GLU A 1 119 ? 4.405 -2.290 12.028 1.00 77.12 119 GLU A O 1
ATOM 999 N N . ASN A 1 120 ? 5.298 -2.207 14.081 1.00 86.69 120 ASN A N 1
ATOM 1000 C CA . ASN A 1 120 ? 4.528 -3.340 14.573 1.00 86.69 120 ASN A CA 1
ATOM 1001 C C . ASN A 1 120 ? 3.017 -3.077 14.482 1.00 86.69 120 ASN A C 1
ATOM 1003 O O . ASN A 1 120 ? 2.482 -2.135 15.079 1.00 86.69 120 ASN A O 1
ATOM 1007 N N . ILE A 1 121 ? 2.305 -3.980 13.808 1.00 87.12 121 ILE A N 1
ATOM 1008 C CA . ILE A 1 121 ? 0.876 -3.821 13.528 1.00 87.12 121 ILE A CA 1
ATOM 1009 C C . ILE A 1 121 ? 0.038 -3.682 14.807 1.00 87.12 121 ILE A C 1
ATOM 1011 O O . ILE A 1 121 ? -0.895 -2.883 14.851 1.00 87.12 121 ILE A O 1
ATOM 1015 N N . ARG A 1 122 ? 0.385 -4.396 15.887 1.00 87.06 122 ARG A N 1
ATOM 1016 C CA . ARG A 1 122 ? -0.366 -4.338 17.152 1.00 87.06 122 ARG A CA 1
ATOM 1017 C C . ARG A 1 122 ? -0.222 -2.973 17.806 1.00 87.06 122 ARG A C 1
ATOM 1019 O O . ARG A 1 122 ? -1.212 -2.432 18.292 1.00 87.06 122 ARG A O 1
ATOM 1026 N N . TYR A 1 123 ? 0.980 -2.400 17.780 1.00 87.44 123 TYR A N 1
ATOM 1027 C CA . TYR A 1 123 ? 1.219 -1.070 18.333 1.00 87.44 123 TYR A CA 1
ATOM 1028 C C . TYR A 1 123 ? 0.535 0.018 17.507 1.00 87.44 123 TYR A C 1
ATOM 1030 O O . TYR A 1 123 ? -0.085 0.900 18.101 1.00 87.44 123 TYR A O 1
ATOM 1038 N N . LYS A 1 124 ? 0.536 -0.076 16.167 1.00 85.56 124 LYS A N 1
ATOM 1039 C CA . LYS A 1 124 ? -0.244 0.841 15.315 1.00 85.56 124 LYS A CA 1
ATOM 1040 C C . LYS A 1 124 ? -1.730 0.783 15.659 1.00 85.56 124 LYS A C 1
ATOM 1042 O O . LYS A 1 124 ? -2.332 1.813 15.963 1.00 85.56 124 LYS A O 1
ATOM 1047 N N . LEU A 1 125 ? -2.311 -0.419 15.667 1.00 88.06 125 LEU A N 1
ATOM 1048 C CA . LEU A 1 125 ? -3.734 -0.606 15.951 1.00 88.06 125 LEU A CA 1
ATOM 1049 C C . LEU A 1 125 ? -4.096 -0.127 17.360 1.00 88.06 125 LEU A C 1
ATOM 1051 O O . LEU A 1 125 ? -5.131 0.512 17.525 1.00 88.06 125 LEU A O 1
ATOM 1055 N N . TYR A 1 126 ? -3.253 -0.384 18.364 1.00 89.00 126 TYR A N 1
ATOM 1056 C CA . TYR A 1 126 ? -3.461 0.111 19.725 1.00 89.00 126 TYR A CA 1
ATOM 1057 C C . TYR A 1 126 ? -3.408 1.641 19.794 1.00 89.00 126 TYR A C 1
ATOM 1059 O O . TYR A 1 126 ? -4.358 2.254 20.274 1.00 89.00 126 TYR A O 1
ATOM 1067 N N . ARG A 1 127 ? -2.343 2.262 19.266 1.00 88.25 127 ARG A N 1
ATOM 1068 C CA . ARG A 1 127 ? -2.118 3.717 19.308 1.00 88.25 127 ARG A CA 1
ATOM 1069 C C . ARG A 1 127 ? -3.298 4.482 18.721 1.00 88.25 127 ARG A C 1
ATOM 1071 O O . ARG A 1 127 ? -3.853 5.363 19.371 1.00 88.25 127 ARG A O 1
ATOM 1078 N N . TYR A 1 128 ? -3.716 4.119 17.513 1.00 89.19 128 TYR A N 1
ATOM 1079 C CA . TYR A 1 128 ? -4.837 4.794 16.865 1.00 89.19 128 TYR A CA 1
ATOM 1080 C C . TYR A 1 128 ? -6.184 4.414 17.488 1.00 89.19 128 TYR A C 1
ATOM 1082 O O . TYR A 1 128 ? -7.068 5.261 17.574 1.00 89.19 128 TYR A O 1
ATOM 1090 N N . SER A 1 129 ? -6.341 3.187 18.000 1.00 92.50 129 SER A N 1
ATOM 1091 C CA . SER A 1 129 ? -7.546 2.816 18.753 1.00 92.50 129 SER A CA 1
ATOM 1092 C C . SER A 1 129 ? -7.673 3.618 20.043 1.00 92.50 129 SER A C 1
ATOM 1094 O O . SER A 1 129 ? -8.796 3.935 20.411 1.00 92.50 129 SER A O 1
ATOM 1096 N N . TYR A 1 130 ? -6.573 3.952 20.715 1.00 91.75 130 TYR A N 1
ATOM 1097 C CA . TYR A 1 130 ? -6.592 4.839 21.874 1.00 91.75 130 TYR A CA 1
ATOM 1098 C C . TYR A 1 130 ? -7.022 6.252 21.467 1.00 91.75 130 TYR A C 1
ATOM 1100 O O . TYR A 1 130 ? -7.999 6.760 22.001 1.00 91.75 130 TYR A O 1
ATOM 1108 N N . ILE A 1 131 ? -6.366 6.843 20.461 1.00 92.38 131 ILE A N 1
ATOM 1109 C CA . ILE A 1 131 ? -6.645 8.216 20.004 1.00 92.38 131 ILE A CA 1
ATOM 1110 C C . ILE A 1 131 ? -8.101 8.372 19.549 1.00 92.38 131 ILE A C 1
ATOM 1112 O O . ILE A 1 131 ? -8.816 9.243 20.032 1.00 92.38 131 ILE A O 1
ATOM 1116 N N . PHE A 1 132 ? -8.570 7.515 18.641 1.00 94.56 132 PHE A N 1
ATOM 1117 C CA . PHE A 1 132 ? -9.889 7.682 18.023 1.00 94.56 132 PHE A CA 1
ATOM 1118 C C . PHE A 1 132 ? -11.049 7.135 18.859 1.00 94.56 132 PHE A C 1
ATOM 1120 O O . PHE A 1 132 ? -12.204 7.338 18.495 1.00 94.56 132 PHE A O 1
ATOM 1127 N N . ASN A 1 133 ? -10.764 6.462 19.978 1.00 93.56 133 ASN A N 1
ATOM 1128 C CA . ASN A 1 133 ? -11.783 6.109 20.967 1.00 93.56 133 ASN A CA 1
ATOM 1129 C C . ASN A 1 133 ? -11.633 6.881 22.283 1.00 93.56 133 ASN A C 1
ATOM 1131 O O . ASN A 1 133 ? -12.316 6.539 23.248 1.00 93.56 133 ASN A O 1
ATOM 1135 N N . PHE A 1 134 ? -10.760 7.889 22.334 1.00 95.19 134 PHE A N 1
ATOM 1136 C CA . PHE A 1 134 ? -10.570 8.706 23.523 1.00 95.19 134 PHE A CA 1
ATOM 1137 C C . PHE A 1 134 ? -11.841 9.494 23.852 1.00 95.19 134 PHE A C 1
ATOM 1139 O O . PHE A 1 134 ? -12.493 10.060 22.971 1.00 95.19 134 PHE A O 1
ATOM 1146 N N . GLU A 1 135 ? -12.183 9.521 25.132 1.00 95.62 135 GLU A N 1
ATOM 1147 C CA . GLU A 1 135 ? -13.373 10.184 25.641 1.00 95.62 135 GLU A CA 1
ATOM 1148 C C . GLU A 1 135 ? -13.084 10.707 27.046 1.00 95.62 135 GLU A C 1
ATOM 1150 O O . GLU A 1 135 ? -12.581 9.973 27.898 1.00 95.62 135 GLU A O 1
ATOM 1155 N N . ASN A 1 136 ? -13.374 11.982 27.272 1.00 95.31 136 ASN A N 1
ATOM 1156 C CA . ASN A 1 136 ? -13.349 12.627 28.578 1.00 95.31 136 ASN A CA 1
ATOM 1157 C C . ASN A 1 136 ? -14.482 13.672 28.648 1.00 95.31 136 ASN A C 1
ATOM 1159 O O . ASN A 1 136 ? -15.331 13.740 27.761 1.00 95.31 136 ASN A O 1
ATOM 1163 N N . GLU A 1 137 ? -14.492 14.498 29.694 1.00 95.88 137 GLU A N 1
ATOM 1164 C CA . GLU A 1 137 ? -15.533 15.514 29.912 1.00 95.88 137 GLU A CA 1
ATOM 1165 C C . GLU A 1 137 ? -15.589 16.598 28.820 1.00 95.88 137 GLU A C 1
ATOM 1167 O O . GLU A 1 137 ? -16.623 17.241 28.651 1.00 95.88 137 GLU A O 1
ATOM 1172 N N . THR A 1 138 ? -14.503 16.808 28.068 1.00 94.56 138 THR A N 1
ATOM 1173 C CA . THR A 1 138 ? -14.378 17.901 27.088 1.00 94.56 138 THR A CA 1
ATOM 1174 C C . THR A 1 138 ? -14.333 17.433 25.635 1.00 94.56 138 THR A C 1
ATOM 1176 O O . THR A 1 138 ? -14.696 18.187 24.735 1.00 94.56 138 THR A O 1
ATOM 1179 N N . ILE A 1 139 ? -13.883 16.205 25.380 1.00 94.44 139 ILE A N 1
ATOM 1180 C CA . ILE A 1 139 ? -13.592 15.665 24.055 1.00 94.44 139 ILE A CA 1
ATOM 1181 C C . ILE A 1 139 ? -14.168 14.257 23.956 1.00 94.44 139 ILE 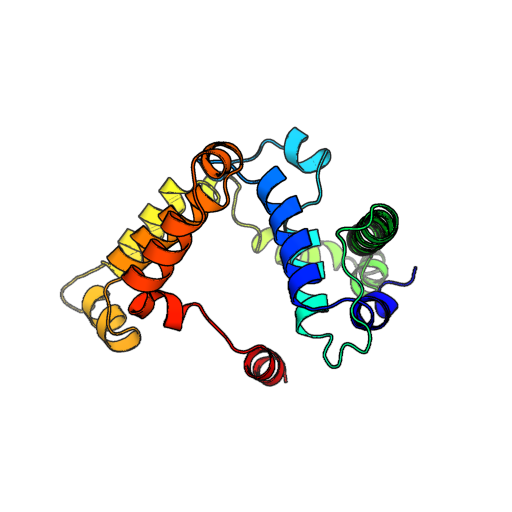A C 1
ATOM 1183 O O . ILE A 1 139 ? -13.820 13.365 24.728 1.00 94.44 139 ILE A O 1
ATOM 1187 N N . ASN A 1 140 ? -14.977 14.032 22.922 1.00 96.44 140 ASN A N 1
ATOM 1188 C CA . ASN A 1 140 ? -15.455 12.710 22.542 1.00 96.44 140 ASN A CA 1
ATOM 1189 C C . ASN A 1 140 ? -14.980 12.366 21.126 1.00 96.44 140 ASN A C 1
ATOM 1191 O O . ASN A 1 140 ? -15.663 12.639 20.136 1.00 96.44 140 ASN A O 1
ATOM 1195 N N . MET A 1 141 ? -13.803 11.744 21.016 1.00 96.31 141 MET A N 1
ATOM 1196 C CA . MET A 1 141 ? -13.220 11.417 19.711 1.00 96.31 141 MET A CA 1
ATOM 1197 C C . MET A 1 141 ? -14.044 10.387 18.943 1.00 96.31 141 MET A C 1
ATOM 1199 O O . MET A 1 141 ? -14.044 10.422 17.715 1.00 96.31 141 MET A O 1
ATOM 1203 N N . LYS A 1 142 ? -14.794 9.511 19.628 1.00 95.56 142 LYS A N 1
ATOM 1204 C CA . LYS A 1 142 ? -15.693 8.559 18.956 1.00 95.56 142 LYS A CA 1
ATOM 1205 C C . LYS A 1 142 ? -16.784 9.298 18.190 1.00 95.56 142 LYS A C 1
ATOM 1207 O O . LYS A 1 142 ? -17.055 8.963 17.039 1.00 95.56 142 LYS A O 1
ATOM 1212 N N . GLN A 1 143 ? -17.402 10.293 18.828 1.00 96.19 143 GLN A N 1
ATOM 1213 C CA . GLN A 1 143 ? -18.439 11.109 18.203 1.00 96.19 143 GLN A CA 1
ATOM 1214 C C . GLN A 1 143 ? -17.868 11.976 17.084 1.00 96.19 143 GLN A C 1
ATOM 1216 O O . GLN A 1 143 ? -18.448 12.006 16.004 1.00 96.19 143 GLN A O 1
ATOM 1221 N N . GLU A 1 144 ? -16.727 12.634 17.297 1.00 96.12 144 GLU A N 1
ATOM 1222 C CA . GLU A 1 144 ? -16.088 13.454 16.258 1.00 96.12 144 GLU A CA 1
ATOM 1223 C C . GLU A 1 144 ? -15.689 12.620 15.034 1.00 96.12 144 GLU A C 1
ATOM 1225 O O . GLU A 1 144 ? -15.951 13.007 13.892 1.00 96.12 144 GLU A O 1
ATOM 1230 N N . PHE A 1 145 ? -15.145 11.420 15.253 1.00 95.94 145 PHE A N 1
ATOM 1231 C CA . PHE A 1 145 ? -14.833 10.491 14.172 1.00 95.94 145 PHE A CA 1
ATOM 1232 C C . PHE A 1 145 ? -16.103 10.059 13.422 1.00 95.94 145 PHE A C 1
ATOM 1234 O O . PHE A 1 145 ? -16.138 10.110 12.192 1.00 95.94 145 PHE A O 1
ATOM 1241 N N . PHE A 1 146 ? -17.168 9.696 14.145 1.00 95.94 146 PHE A N 1
ATOM 1242 C CA . PHE A 1 146 ? -18.440 9.306 13.533 1.00 95.94 146 PHE A CA 1
ATOM 1243 C C . PHE A 1 146 ? -19.075 10.453 12.737 1.00 95.94 146 PHE A C 1
ATOM 1245 O O . PHE A 1 146 ? -19.527 10.237 11.618 1.00 95.94 146 PHE A O 1
ATOM 1252 N N . LYS A 1 147 ? -19.061 11.689 13.250 1.00 96.38 147 LYS A N 1
ATOM 1253 C CA . LYS A 1 147 ? -19.549 12.869 12.516 1.00 96.38 147 LYS A CA 1
ATOM 1254 C C . LYS A 1 147 ? -18.790 13.073 11.204 1.00 96.38 147 LYS A C 1
ATOM 1256 O O . LYS A 1 147 ? -19.393 13.451 10.204 1.00 96.38 147 LYS A O 1
ATOM 1261 N N . LYS A 1 148 ? -17.477 12.819 11.197 1.00 94.62 148 LYS A N 1
ATOM 1262 C CA . LYS A 1 148 ? -16.624 13.012 10.017 1.00 94.62 148 LYS A CA 1
ATOM 1263 C C . LYS A 1 148 ? -16.771 11.902 8.974 1.00 94.62 148 LYS A C 1
ATOM 1265 O O . LYS A 1 148 ? -16.789 12.203 7.782 1.00 94.62 148 LYS A O 1
ATOM 1270 N N . PHE A 1 149 ? -16.839 10.644 9.406 1.00 94.38 149 PHE A N 1
ATOM 1271 C CA . PHE A 1 149 ? -16.752 9.472 8.521 1.00 94.38 149 PHE A CA 1
ATOM 1272 C C . PHE A 1 149 ? -18.039 8.638 8.455 1.00 94.38 149 PHE A C 1
ATOM 1274 O O . PHE A 1 149 ? -18.096 7.655 7.726 1.00 94.38 149 PHE A O 1
ATOM 1281 N N . GLY A 1 150 ? -19.077 8.979 9.220 1.00 93.94 150 GLY A N 1
ATOM 1282 C CA . GLY A 1 150 ? -20.348 8.246 9.257 1.00 93.94 150 GLY A CA 1
ATOM 1283 C C . GLY A 1 150 ? -20.249 6.807 9.781 1.00 93.94 150 GLY A C 1
ATOM 1284 O O . GLY A 1 150 ? -21.183 6.030 9.604 1.00 93.94 150 GLY A O 1
ATOM 1285 N N . CYS A 1 151 ? -19.119 6.429 10.378 1.00 94.12 151 CYS A N 1
ATOM 1286 C CA . CYS A 1 151 ? -18.847 5.104 10.929 1.00 94.12 151 CYS A CA 1
ATOM 1287 C C . CYS A 1 151 ? -17.801 5.200 12.046 1.00 94.12 151 CYS A C 1
ATOM 1289 O O . CYS A 1 151 ? -17.150 6.235 12.213 1.00 94.12 151 CYS A O 1
ATOM 1291 N N . TYR A 1 152 ? -17.648 4.143 12.844 1.00 94.50 152 TYR A N 1
ATOM 1292 C CA . TYR A 1 152 ? -16.714 4.160 13.972 1.00 94.50 152 TYR A CA 1
ATOM 1293 C C . TYR A 1 152 ? -15.312 3.706 13.560 1.00 94.50 152 TYR A C 1
ATOM 1295 O O . TYR A 1 152 ? -15.133 2.838 12.704 1.00 94.50 152 TYR A O 1
ATOM 1303 N N . TYR A 1 153 ? -14.288 4.209 14.256 1.00 94.25 153 TYR A N 1
ATOM 1304 C CA . TYR A 1 153 ? -12.898 3.808 14.007 1.00 94.25 153 TYR A CA 1
ATOM 1305 C C . TYR A 1 153 ? -12.662 2.293 14.173 1.00 94.25 153 TYR A C 1
ATOM 1307 O O . TYR A 1 153 ? -11.760 1.719 13.564 1.00 94.25 153 TYR A O 1
ATOM 1315 N N . THR A 1 154 ? -13.484 1.602 14.967 1.00 93.19 154 THR A N 1
ATOM 1316 C CA . THR A 1 154 ? -13.419 0.140 15.115 1.00 93.19 154 THR A CA 1
ATOM 1317 C C . THR A 1 154 ? -13.595 -0.598 13.788 1.00 93.19 154 THR A C 1
ATOM 1319 O O . THR A 1 154 ? -13.003 -1.663 13.614 1.00 93.19 154 THR A O 1
ATOM 1322 N N . GLU A 1 155 ? -14.346 -0.036 12.844 1.00 93.31 155 GLU A N 1
ATOM 1323 C CA . GLU A 1 155 ? -14.570 -0.608 11.518 1.00 93.31 155 GLU A CA 1
ATOM 1324 C C . GLU A 1 155 ? -13.353 -0.387 10.612 1.00 93.31 155 GLU A C 1
ATOM 1326 O O . GLU A 1 155 ? -12.870 -1.347 10.011 1.00 93.31 155 GLU A O 1
ATOM 1331 N N . PHE A 1 156 ? -12.764 0.819 10.632 1.00 92.75 156 PHE A N 1
ATOM 1332 C CA . PHE A 1 156 ? -11.465 1.112 10.004 1.00 92.75 156 PHE A CA 1
ATOM 1333 C C . PHE A 1 156 ? -10.358 0.186 10.516 1.00 92.75 156 PHE A C 1
ATOM 1335 O O . PHE A 1 156 ? -9.571 -0.355 9.742 1.00 92.75 156 PHE A O 1
ATOM 1342 N N . LYS A 1 157 ? -10.325 -0.050 11.830 1.00 92.81 157 LYS A N 1
ATOM 1343 C CA . LYS A 1 157 ? -9.367 -0.960 12.464 1.00 92.81 157 LYS A CA 1
ATOM 1344 C C . LYS A 1 157 ? -9.512 -2.391 11.938 1.00 92.81 157 LYS A C 1
ATOM 1346 O O . LYS A 1 157 ? -8.507 -3.034 11.640 1.00 92.81 157 LYS A O 1
ATOM 1351 N N . LYS A 1 158 ? -10.749 -2.891 11.822 1.00 91.62 158 LYS A N 1
ATOM 1352 C CA . LYS A 1 158 ? -11.032 -4.238 11.299 1.00 91.62 158 LYS A CA 1
ATOM 1353 C C . LYS A 1 158 ? -10.607 -4.361 9.841 1.00 91.62 158 LYS A C 1
ATOM 1355 O O . LYS A 1 158 ? -9.846 -5.271 9.527 1.00 91.62 158 LYS A O 1
ATOM 1360 N N . ILE A 1 159 ? -11.045 -3.446 8.973 1.00 91.44 159 ILE A N 1
ATOM 1361 C CA . ILE A 1 159 ? -10.705 -3.519 7.546 1.00 91.44 159 ILE A CA 1
ATOM 1362 C C . ILE A 1 159 ? -9.202 -3.341 7.313 1.00 91.44 159 ILE A C 1
ATOM 1364 O O . ILE A 1 159 ? -8.629 -4.078 6.520 1.00 91.44 159 ILE A O 1
ATOM 1368 N N . GLY A 1 160 ? -8.537 -2.453 8.058 1.00 89.88 160 GLY A N 1
ATOM 1369 C CA . GLY A 1 160 ? -7.089 -2.265 7.974 1.00 89.88 160 GLY A CA 1
ATOM 1370 C C . GLY A 1 160 ? -6.315 -3.533 8.338 1.00 89.88 160 GLY A C 1
ATOM 1371 O O . GLY A 1 160 ? -5.393 -3.917 7.623 1.00 89.88 160 GLY A O 1
ATOM 1372 N N . PHE A 1 161 ? -6.728 -4.236 9.399 1.00 89.69 161 PHE A N 1
ATOM 1373 C CA . PHE A 1 161 ? -6.124 -5.521 9.760 1.00 89.69 161 PHE A CA 1
ATOM 1374 C C . PHE A 1 161 ? -6.411 -6.614 8.723 1.00 89.69 161 PHE A C 1
ATOM 1376 O O . PHE A 1 161 ? -5.514 -7.375 8.372 1.00 89.69 161 PHE A O 1
ATOM 1383 N N . ILE A 1 162 ? -7.635 -6.667 8.187 1.00 88.56 162 ILE A N 1
ATOM 1384 C CA . ILE A 1 162 ? -7.992 -7.604 7.118 1.00 88.56 162 ILE A CA 1
ATOM 1385 C C . ILE A 1 162 ? -7.106 -7.362 5.890 1.00 88.56 162 ILE A C 1
ATOM 1387 O O . ILE A 1 162 ? -6.469 -8.300 5.426 1.00 88.56 162 ILE A O 1
ATOM 1391 N N . ILE A 1 163 ? -6.998 -6.120 5.405 1.00 87.00 163 ILE A N 1
ATOM 1392 C CA . ILE A 1 163 ? -6.148 -5.757 4.258 1.00 87.00 163 ILE A CA 1
ATOM 1393 C C . ILE A 1 163 ? -4.684 -6.121 4.525 1.00 87.00 163 ILE A C 1
ATOM 1395 O O . ILE A 1 163 ? -4.036 -6.702 3.655 1.00 87.00 163 ILE A O 1
ATOM 1399 N N . HIS A 1 164 ? -4.174 -5.849 5.731 1.00 88.31 164 HIS A N 1
ATOM 1400 C CA . HIS A 1 164 ? -2.824 -6.252 6.135 1.00 88.31 164 HIS A CA 1
ATOM 1401 C C . HIS A 1 164 ? -2.616 -7.763 5.981 1.00 88.31 164 HIS A C 1
ATOM 1403 O O . HIS A 1 164 ? -1.640 -8.197 5.369 1.00 88.31 164 HIS A O 1
ATOM 1409 N N . CYS A 1 165 ? -3.563 -8.571 6.462 1.00 86.12 165 CYS A N 1
ATOM 1410 C CA . CYS A 1 165 ? -3.540 -10.020 6.284 1.00 86.12 165 CYS A CA 1
ATOM 1411 C C . CYS A 1 165 ? -3.630 -10.430 4.805 1.00 86.12 165 CYS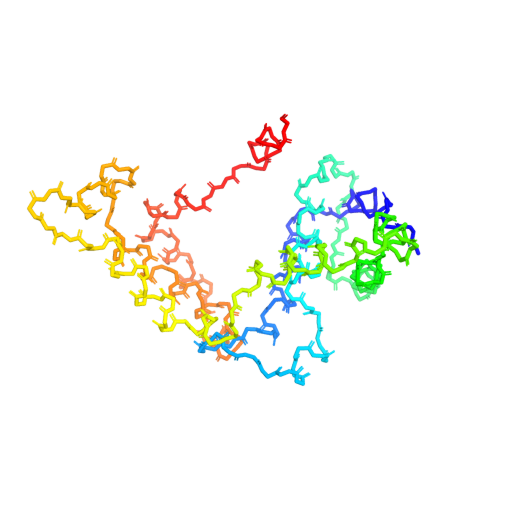 A C 1
ATOM 1413 O O . CYS A 1 165 ? -2.852 -11.279 4.379 1.00 86.12 165 CYS A O 1
ATOM 1415 N N . LEU A 1 166 ? -4.513 -9.814 4.007 1.00 84.19 166 LEU A N 1
ATOM 1416 C CA . LEU A 1 166 ? -4.656 -10.111 2.573 1.00 84.19 166 LEU A CA 1
ATOM 1417 C C . LEU A 1 166 ? -3.350 -9.858 1.797 1.00 84.19 166 LEU A C 1
ATOM 1419 O O . LEU A 1 166 ? -3.009 -10.596 0.870 1.00 84.19 166 LEU A O 1
ATOM 1423 N N . CYS A 1 167 ? -2.614 -8.812 2.169 1.00 84.50 167 CYS A N 1
ATOM 1424 C CA . CYS A 1 167 ? -1.361 -8.428 1.524 1.00 84.50 167 CYS A CA 1
ATOM 1425 C C . CYS A 1 167 ? -0.124 -9.125 2.119 1.00 84.50 167 CYS A C 1
ATOM 1427 O O . CYS A 1 167 ? 0.978 -8.961 1.608 1.00 84.50 167 CYS A O 1
ATOM 1429 N N . THR A 1 168 ? -0.282 -9.942 3.157 1.00 86.81 168 THR A N 1
ATOM 1430 C CA . THR A 1 168 ? 0.813 -10.722 3.743 1.00 86.81 168 THR A CA 1
ATOM 1431 C C . THR A 1 168 ? 0.986 -12.037 2.974 1.00 86.81 168 THR A C 1
ATOM 1433 O O . THR A 1 168 ? 0.025 -12.792 2.810 1.00 86.81 168 THR A O 1
ATOM 1436 N N . LYS A 1 169 ? 2.203 -12.335 2.495 1.00 80.94 169 LYS A N 1
ATOM 1437 C CA . LYS A 1 169 ? 2.489 -13.508 1.642 1.00 80.94 169 LYS A CA 1
ATOM 1438 C C . LYS A 1 169 ? 2.079 -14.830 2.296 1.00 80.94 169 LYS A C 1
ATOM 1440 O O . LYS A 1 169 ? 1.522 -15.694 1.626 1.00 80.94 169 LYS A O 1
ATOM 1445 N N . GLU A 1 170 ? 2.296 -14.954 3.603 1.00 80.75 170 GLU A N 1
ATOM 1446 C CA . GLU A 1 170 ? 1.980 -16.136 4.407 1.00 80.75 170 GLU A CA 1
ATOM 1447 C C . GLU A 1 170 ? 0.483 -16.468 4.423 1.00 80.75 170 GLU A C 1
ATOM 1449 O O . GLU A 1 170 ? 0.117 -17.631 4.562 1.00 80.75 170 GLU A O 1
ATOM 1454 N N . LEU A 1 171 ? -0.385 -15.462 4.280 1.00 78.62 171 LEU A N 1
ATOM 1455 C CA . LEU A 1 171 ? -1.839 -15.629 4.356 1.00 78.62 171 LEU A CA 1
ATOM 1456 C C . LEU A 1 171 ? -2.528 -15.545 2.992 1.00 78.62 171 LEU A C 1
ATOM 1458 O O . LEU A 1 171 ? -3.618 -16.089 2.825 1.00 78.62 171 LEU A O 1
ATOM 1462 N N . ASN A 1 172 ? -1.893 -14.903 2.009 1.00 73.19 172 ASN A N 1
ATOM 1463 C CA . ASN A 1 172 ? -2.451 -14.694 0.674 1.00 73.19 172 ASN A CA 1
ATOM 1464 C C . ASN A 1 172 ? -2.865 -16.006 -0.011 1.00 73.19 172 ASN A C 1
ATOM 1466 O O . ASN A 1 172 ? -3.943 -16.084 -0.592 1.00 73.19 172 ASN A O 1
ATOM 1470 N N . GLY A 1 173 ? -2.061 -17.065 0.139 1.00 70.56 173 GLY A N 1
ATOM 1471 C CA . GLY A 1 173 ? -2.343 -18.375 -0.459 1.00 70.56 173 GLY A CA 1
ATOM 1472 C C . GLY A 1 173 ? -3.663 -19.020 -0.011 1.00 70.56 173 GLY A C 1
ATOM 1473 O O . GLY A 1 173 ? -4.165 -19.905 -0.695 1.00 70.56 173 GLY A O 1
ATOM 1474 N N . PHE A 1 174 ? -4.251 -18.567 1.101 1.00 69.12 174 PHE A N 1
ATOM 1475 C CA . PHE A 1 174 ? -5.511 -19.089 1.638 1.00 69.12 174 PHE A CA 1
ATOM 1476 C C . PHE A 1 174 ? -6.748 -18.303 1.179 1.00 69.12 174 PHE A C 1
ATOM 1478 O O . PHE A 1 174 ? -7.873 -18.654 1.536 1.00 69.12 174 PHE A O 1
ATOM 1485 N N . LEU A 1 175 ? -6.565 -17.225 0.416 1.00 67.94 175 LEU A N 1
ATOM 1486 C CA . LEU A 1 175 ? -7.629 -16.278 0.105 1.00 67.94 175 LEU A CA 1
ATOM 1487 C C . LEU A 1 175 ? -8.143 -16.482 -1.317 1.00 67.94 175 LEU A C 1
ATOM 1489 O O . LEU A 1 175 ? -7.461 -16.192 -2.296 1.00 67.94 175 LEU A O 1
ATOM 1493 N N . SER A 1 176 ? -9.386 -16.952 -1.429 1.00 74.06 176 SER A N 1
ATOM 1494 C CA . SER A 1 176 ? -10.083 -17.014 -2.714 1.00 74.06 176 SER A CA 1
ATOM 1495 C C . SER A 1 176 ? -10.561 -15.618 -3.151 1.00 74.06 176 SER A C 1
ATOM 1497 O O . SER A 1 176 ? -10.880 -14.786 -2.293 1.00 74.06 176 SER A O 1
ATOM 1499 N N . PRO A 1 177 ? -10.677 -15.345 -4.467 1.00 75.62 177 PRO A N 1
ATOM 1500 C CA . PRO A 1 177 ? -11.217 -14.080 -4.982 1.00 75.62 177 PRO A CA 1
ATOM 1501 C C . PRO A 1 177 ? -12.582 -13.706 -4.379 1.00 75.62 177 PRO A C 1
ATOM 1503 O O . PRO A 1 177 ? -12.822 -12.549 -4.044 1.00 75.62 177 PRO A O 1
ATOM 1506 N N . ASN A 1 178 ? -13.425 -14.707 -4.110 1.00 83.50 178 ASN A N 1
ATOM 1507 C CA . ASN A 1 178 ? -14.740 -14.530 -3.489 1.00 83.50 178 ASN A CA 1
ATOM 1508 C C . ASN A 1 178 ? -14.668 -13.878 -2.097 1.00 83.50 178 ASN A C 1
ATOM 1510 O O . ASN A 1 178 ? -15.568 -13.128 -1.720 1.00 83.50 178 ASN A O 1
ATOM 1514 N N . ILE A 1 179 ? -13.608 -14.151 -1.325 1.00 83.38 179 ILE A N 1
ATOM 1515 C CA . ILE A 1 179 ? -13.413 -13.555 0.004 1.00 83.38 179 ILE A CA 1
ATOM 1516 C C . ILE A 1 179 ? -13.085 -12.068 -0.128 1.00 83.38 179 ILE A C 1
ATOM 1518 O O . ILE A 1 179 ? -13.608 -11.260 0.638 1.00 83.38 179 ILE A O 1
ATOM 1522 N N . GLN A 1 180 ? -12.260 -11.693 -1.110 1.00 82.12 180 GLN A N 1
ATOM 1523 C CA . GLN A 1 180 ? -11.934 -10.289 -1.361 1.00 82.12 180 GLN A CA 1
ATOM 1524 C C . GLN A 1 180 ? -13.200 -9.522 -1.751 1.00 82.12 180 GLN A C 1
ATOM 1526 O O . GLN A 1 180 ? -13.553 -8.560 -1.072 1.00 82.12 180 GLN A O 1
ATOM 1531 N N . ASP A 1 181 ? -13.950 -10.006 -2.742 1.00 87.12 181 ASP A N 1
ATOM 1532 C CA . ASP A 1 181 ? -15.201 -9.372 -3.175 1.00 87.12 181 ASP A CA 1
ATOM 1533 C C . ASP A 1 181 ? -16.205 -9.219 -2.026 1.00 87.12 181 ASP A C 1
ATOM 1535 O O . ASP A 1 181 ? -16.851 -8.177 -1.884 1.00 87.12 181 ASP A O 1
ATOM 1539 N N . TYR A 1 182 ? -16.315 -10.236 -1.166 1.00 89.75 182 TYR A N 1
ATOM 1540 C CA . TYR A 1 182 ? -17.161 -10.180 0.021 1.00 89.75 182 TYR A CA 1
ATOM 1541 C C . TYR A 1 182 ? -16.720 -9.085 1.001 1.00 89.75 182 TYR A C 1
ATOM 1543 O O . TYR A 1 182 ? -17.562 -8.324 1.483 1.00 89.75 182 TYR A O 1
ATOM 1551 N N . ILE A 1 183 ? -15.419 -8.972 1.286 1.00 88.88 183 ILE A N 1
ATOM 1552 C CA . ILE A 1 183 ? -14.870 -7.940 2.177 1.00 88.88 183 ILE A CA 1
ATOM 1553 C C . ILE A 1 183 ? -15.145 -6.545 1.605 1.00 88.88 183 ILE A C 1
ATOM 1555 O O . ILE A 1 183 ? -15.645 -5.683 2.328 1.00 88.88 183 ILE A O 1
ATOM 1559 N N . PHE A 1 184 ? -14.876 -6.332 0.313 1.00 87.88 184 PHE A N 1
ATOM 1560 C CA . PHE A 1 184 ? -15.087 -5.038 -0.339 1.00 87.88 184 PHE A CA 1
ATOM 1561 C C . PHE A 1 184 ? -16.563 -4.625 -0.357 1.00 87.88 184 PHE A C 1
ATOM 1563 O O . PHE A 1 184 ? -16.872 -3.457 -0.125 1.00 87.88 184 PHE A O 1
ATOM 1570 N N . LYS A 1 185 ? -17.484 -5.577 -0.559 1.00 92.06 185 LYS A N 1
ATOM 1571 C CA . LYS A 1 185 ? -18.931 -5.323 -0.461 1.00 92.06 185 LYS A CA 1
ATOM 1572 C C . LYS A 1 185 ? -19.369 -5.034 0.975 1.00 92.06 185 LYS A C 1
ATOM 1574 O O . LYS A 1 185 ? -20.090 -4.070 1.206 1.00 92.06 185 LYS A O 1
ATOM 1579 N N . SER A 1 186 ? -18.913 -5.833 1.940 1.00 92.12 186 SER A N 1
ATOM 1580 C CA . SER A 1 186 ? -19.342 -5.737 3.345 1.00 92.12 186 SER A CA 1
ATOM 1581 C C . SER A 1 186 ? -18.835 -4.476 4.046 1.00 92.12 186 SER A C 1
ATOM 1583 O O . SER A 1 186 ? -19.508 -3.951 4.926 1.00 92.12 186 SER A O 1
ATOM 1585 N N . TYR A 1 187 ? -17.654 -3.987 3.660 1.00 93.31 187 TYR A N 1
ATOM 1586 C CA . TYR A 1 187 ? -17.028 -2.788 4.224 1.00 93.31 187 TYR A CA 1
ATOM 1587 C C . TYR A 1 187 ? -17.048 -1.600 3.254 1.00 93.31 187 TYR A C 1
ATOM 1589 O O . TYR A 1 187 ? -16.259 -0.667 3.410 1.00 93.31 187 TYR A O 1
ATOM 1597 N N . HIS A 1 188 ? -17.939 -1.601 2.256 1.00 92.81 188 HIS A N 1
ATOM 1598 C CA . HIS A 1 188 ? -18.008 -0.544 1.244 1.00 92.81 188 HIS A CA 1
ATOM 1599 C C . HIS A 1 188 ? -18.148 0.859 1.862 1.00 92.81 188 HIS A C 1
ATOM 1601 O O . HIS A 1 188 ? -17.507 1.810 1.412 1.00 92.81 188 HIS A O 1
ATOM 1607 N N . HIS A 1 189 ? -18.930 0.983 2.940 1.00 93.62 189 HIS A N 1
ATOM 1608 C CA . HIS A 1 189 ? -19.126 2.243 3.658 1.00 93.62 189 HIS A CA 1
ATOM 1609 C C . HIS A 1 189 ? -17.856 2.779 4.319 1.00 93.62 189 HIS A C 1
ATOM 1611 O O . HIS A 1 189 ? -17.762 3.986 4.491 1.00 93.62 189 HIS A O 1
ATOM 1617 N N . VAL A 1 190 ? -16.884 1.927 4.650 1.00 94.25 190 VAL A N 1
ATOM 1618 C CA . VAL A 1 190 ? -15.565 2.347 5.148 1.00 94.25 190 VAL A CA 1
ATOM 1619 C C . VAL A 1 190 ? -14.617 2.598 3.980 1.00 94.25 190 VAL A C 1
ATOM 1621 O O . VAL A 1 190 ? -13.943 3.622 3.928 1.00 94.25 190 VAL A O 1
ATOM 1624 N N . ILE A 1 191 ? -14.587 1.677 3.013 1.00 91.69 191 ILE A N 1
ATOM 1625 C CA . ILE A 1 191 ? -13.648 1.696 1.887 1.00 91.69 191 ILE A CA 1
ATOM 1626 C C . ILE A 1 191 ? -13.822 2.949 1.038 1.00 91.69 191 ILE A C 1
ATOM 1628 O O . ILE A 1 191 ? -12.821 3.518 0.625 1.00 91.69 191 ILE A O 1
ATOM 1632 N N . LYS A 1 192 ? -15.048 3.451 0.849 1.00 92.25 192 LYS A N 1
ATOM 1633 C CA . LYS A 1 192 ? -15.284 4.710 0.121 1.00 92.25 192 LYS A CA 1
ATOM 1634 C C . LYS A 1 192 ? -14.504 5.910 0.687 1.00 92.25 192 LYS A C 1
ATOM 1636 O O . LYS A 1 192 ? -14.213 6.834 -0.057 1.00 92.25 192 LYS A O 1
ATOM 1641 N N . HIS A 1 193 ? -14.149 5.895 1.977 1.00 91.44 193 HIS A N 1
ATOM 1642 C CA . HIS A 1 193 ? -13.328 6.936 2.613 1.00 91.44 193 HIS A CA 1
ATOM 1643 C C . HIS A 1 193 ? -11.819 6.734 2.417 1.00 91.44 193 HIS A C 1
ATOM 1645 O O . HIS A 1 193 ? -11.037 7.617 2.755 1.00 91.44 193 HIS A O 1
ATOM 1651 N N . LEU A 1 194 ? -11.410 5.572 1.907 1.00 88.50 194 LEU A N 1
ATOM 1652 C CA . LEU A 1 194 ? -10.026 5.193 1.614 1.00 88.50 194 LEU A CA 1
ATOM 1653 C C . LEU A 1 194 ? -9.717 5.240 0.109 1.00 88.50 194 LEU A C 1
ATOM 1655 O O . LEU A 1 194 ? -8.612 4.890 -0.300 1.00 88.50 194 LEU A O 1
ATOM 1659 N N . LEU A 1 195 ? -10.694 5.632 -0.711 1.00 89.56 195 LEU A N 1
ATOM 1660 C CA . LEU A 1 195 ? -10.556 5.766 -2.154 1.00 89.56 195 LEU A CA 1
ATOM 1661 C C . LEU A 1 195 ? -10.376 7.234 -2.529 1.00 89.56 195 LEU A C 1
ATOM 1663 O O . LEU A 1 195 ? -10.986 8.127 -1.942 1.00 89.56 195 LEU A O 1
ATOM 1667 N N . ILE A 1 196 ? -9.561 7.463 -3.549 1.00 89.69 196 ILE A N 1
ATOM 1668 C CA . ILE A 1 196 ? -9.433 8.752 -4.209 1.00 89.69 196 ILE A CA 1
ATOM 1669 C C . ILE A 1 196 ? -9.337 8.508 -5.709 1.00 89.69 196 ILE A C 1
ATOM 1671 O O . ILE A 1 196 ? -8.565 7.658 -6.154 1.00 89.69 196 ILE A O 1
ATOM 1675 N N . GLU A 1 197 ? -10.141 9.238 -6.480 1.00 89.06 197 GLU A N 1
ATOM 1676 C CA . GLU A 1 197 ? -10.005 9.239 -7.934 1.00 89.06 197 GLU A CA 1
ATOM 1677 C C . GLU A 1 197 ? -8.667 9.857 -8.317 1.00 89.06 197 GLU A C 1
ATOM 1679 O O . GLU A 1 197 ? -8.202 10.829 -7.714 1.00 89.06 197 GLU A O 1
ATOM 1684 N N . ARG A 1 198 ? -8.037 9.289 -9.335 1.00 86.38 198 ARG A N 1
ATOM 1685 C CA . ARG A 1 198 ? -6.687 9.672 -9.733 1.00 86.38 198 ARG A CA 1
ATOM 1686 C C . ARG A 1 198 ? -6.614 11.133 -10.174 1.00 86.38 198 ARG A C 1
ATOM 1688 O O . ARG A 1 198 ? -5.667 11.830 -9.820 1.00 86.38 198 ARG A O 1
ATOM 1695 N N . GLU A 1 199 ? -7.617 11.599 -10.908 1.00 86.31 199 GLU A N 1
ATOM 1696 C CA . GLU A 1 199 ? -7.755 12.986 -11.351 1.00 86.31 199 GLU A CA 1
ATOM 1697 C C . GLU A 1 199 ? -7.835 13.933 -10.149 1.00 86.31 199 GLU A C 1
ATOM 1699 O O . GLU A 1 199 ? -7.135 14.944 -10.109 1.00 86.31 199 GLU A O 1
ATOM 1704 N N . ASN A 1 200 ? -8.612 13.561 -9.128 1.00 88.44 200 ASN A N 1
ATOM 1705 C CA . ASN A 1 200 ? -8.737 14.342 -7.898 1.00 88.44 200 ASN A CA 1
ATOM 1706 C C . ASN A 1 200 ? -7.421 14.377 -7.116 1.00 88.44 200 ASN A C 1
ATOM 1708 O O . ASN A 1 200 ? -7.067 15.416 -6.572 1.00 88.44 200 ASN A O 1
ATOM 1712 N N . TYR A 1 201 ? -6.679 13.265 -7.069 1.00 85.94 201 TYR A N 1
ATOM 1713 C CA . TYR A 1 201 ? -5.371 13.234 -6.414 1.00 85.94 201 TYR A CA 1
ATOM 1714 C C . TYR A 1 201 ? -4.390 14.216 -7.060 1.00 85.94 201 TYR A C 1
ATOM 1716 O O . TYR A 1 201 ? -3.680 14.912 -6.341 1.00 85.94 201 TYR A O 1
ATOM 1724 N N . ILE A 1 202 ? -4.364 14.287 -8.396 1.00 82.25 202 ILE A N 1
ATOM 1725 C CA . ILE A 1 202 ? -3.481 15.195 -9.142 1.00 82.25 202 ILE A CA 1
ATOM 1726 C C . ILE A 1 202 ? -3.835 16.657 -8.850 1.00 82.25 202 ILE A C 1
ATOM 1728 O O . ILE A 1 202 ? -2.934 17.433 -8.552 1.00 82.25 202 ILE A O 1
ATOM 1732 N N . LEU A 1 203 ? -5.125 17.009 -8.858 1.00 85.75 203 LEU A N 1
ATOM 1733 C CA . LEU A 1 203 ? -5.589 18.369 -8.546 1.00 85.75 203 LEU A CA 1
ATOM 1734 C C . LEU A 1 203 ? -5.199 18.837 -7.135 1.00 85.75 203 LEU A C 1
ATOM 1736 O O . LEU A 1 203 ? -5.058 20.029 -6.912 1.00 85.75 203 LEU A O 1
ATOM 1740 N N . LEU A 1 204 ? -5.027 17.920 -6.177 1.00 84.00 204 LEU A N 1
ATOM 1741 C CA . LEU A 1 204 ? -4.595 18.253 -4.812 1.00 84.00 204 LEU A CA 1
ATOM 1742 C C . LEU A 1 204 ? -3.084 18.510 -4.682 1.00 84.00 204 LEU A C 1
ATOM 1744 O O . LEU A 1 204 ? -2.640 18.882 -3.598 1.00 84.00 204 LEU A O 1
ATOM 1748 N N . GLN A 1 205 ? -2.295 18.242 -5.726 1.00 73.12 205 GLN A N 1
ATOM 1749 C CA . GLN A 1 205 ? -0.850 18.505 -5.736 1.00 73.12 205 GLN A CA 1
ATOM 1750 C C . GLN A 1 205 ? -0.494 19.866 -6.362 1.00 73.12 205 GLN A C 1
ATOM 1752 O O . GLN A 1 205 ? 0.678 20.243 -6.324 1.00 73.12 205 GLN A O 1
ATOM 1757 N N . GLU A 1 206 ? -1.474 20.558 -6.957 1.00 55.03 206 GLU A N 1
ATOM 1758 C CA . GLU A 1 206 ? -1.360 21.917 -7.515 1.00 55.03 206 GLU A CA 1
ATOM 1759 C C . GLU A 1 206 ? -1.686 22.981 -6.457 1.00 55.03 206 GLU A C 1
ATOM 1761 O O . GLU A 1 206 ? -0.982 24.018 -6.449 1.00 55.03 206 GLU A O 1
#

Sequence (206 aa):
MGFERIPILLKRYDFKSKMNICQQYSREIMSINGLVSSQKLIDNVLPWELETFALFSTITFKEYSNRNFEDPKEQKNFIKIINTIKNYIPPILEDSKNNNKFLDYFLIVTGLNQLQIQENIRYKLYRYSYIFNFENETINMKQEFFKKFGCYYTEFKKIGFIIHCLCTKELNGFLSPNIQDYIFKSYHHVIKHLLIERENYILLQE

Secondary structure (DSSP, 8-state):
--GGGHHHHHTTB-HHHHHHHHHHHHHHT--TTS---HHHHHTS--HHHHHHHHHHHHH-------B-S-SHHHHHHHHHHHHHHHT---HHHHHHTTSSTHHHHHHHHHHTS--GGGG-HHHHHHHHHHHHT-B-SS-BHHHHHHHHHSS-HHHHHHHHHHHHHHHSHHHHTT--HHHHHHHHHHTHHHHTTS---HHHHHHTT-

pLDDT: mean 87.15, std 8.6, range [55.03, 96.62]

Radius of gyration: 20.0 Å; chains: 1; bounding box: 50×43×55 Å